Protein AF-A0A2U2P916-F1 (afdb_monomer)

pLDDT: mean 72.49, std 20.93, range [32.5, 97.44]

Mean predicted aligned error: 15.04 Å

Nearest PDB structures (foldseek):
  8onf-assembly1_B  TM=6.383E-01  e=8.036E-03  Bdellovibrio bacteriovorus HD100
  8ol4-assembly1_A  TM=5.873E-01  e=1.012E-02  Bdellovibrio bacteriovorus HD100
  2wb3-assembly1_A  TM=2.882E-01  e=5.075E-01  Streptococcus pyogenes
  3eka-assembly1_A  TM=2.197E-01  e=1.013E+00  Streptococcus pyogenes
  2c3f-assembly1_A  TM=1.583E-01  e=1.013E+00  Streptococcus pyogenes

Secondary structure (DSSP, 8-state):
---SSHHHHHHHHHHHHHHHSS-------SEEE-TTS-EEES-SS-SSSEEE-SB-TTSSS--B-------PPTT----EEEEEETTEEEEEEEES-SS-S---EEEEE-SSS-EEEEEE-TT-PEEES-SS-SSSEEESS------TT--S---SS----SSSS--------PPSSSS---S---------SS---SEEEEETTEEEEEE-TTS-EEES-SS-SSSEEESS----S-----S--

Sequence (245 aa):
MMLKSGIIKNRFLLVAVISCAAFFDTLAQTNKIEPQGNVGIGTLNPSAPLEVAGNYNGLTQSRNAIVLRNNGVTPNISNSIVFVGNNTKLWEMTNDLGAQGSNDFYIASYIPSLKIPFYINGSGYIGIGNTNPTSNLHVTGTTILSNPFGNNYDENLRLPPSNNGDFSCIALGAVAGASGTGPGQWSIIRQPASKNYIFSVRYISEDYFNILPNGNMGIGTTTPDAKLSVNGNIHAREVKVDLNG

Organism: NCBI:txid2173175

Structure (mmCIF, N/CA/C/O backbone):
data_AF-A0A2U2P916-F1
#
_entry.id   AF-A0A2U2P916-F1
#
loop_
_atom_site.group_PDB
_atom_site.id
_atom_site.type_symbol
_atom_site.label_atom_id
_atom_site.label_alt_id
_atom_site.label_comp_id
_atom_site.label_asym_id
_atom_site.label_entity_id
_atom_site.label_seq_id
_atom_site.pdbx_PDB_ins_code
_atom_site.Cartn_x
_atom_site.Cartn_y
_atom_site.Cartn_z
_atom_site.occupancy
_atom_site.B_iso_or_equiv
_atom_site.auth_seq_id
_atom_site.auth_comp_id
_atom_site.auth_asym_id
_atom_site.auth_atom_id
_atom_site.pdbx_PDB_model_num
ATOM 1 N N . MET A 1 1 ? 48.284 24.713 -81.561 1.00 42.97 1 MET A N 1
ATOM 2 C CA . MET A 1 1 ? 47.477 25.631 -80.727 1.00 42.97 1 MET A CA 1
ATOM 3 C C . MET A 1 1 ? 46.240 24.862 -80.249 1.00 42.97 1 MET A C 1
ATOM 5 O O . MET A 1 1 ? 45.214 24.874 -80.902 1.00 42.97 1 MET A O 1
ATOM 9 N N . MET A 1 2 ? 46.401 23.857 -79.381 1.00 48.34 2 MET A N 1
ATOM 10 C CA . MET A 1 2 ? 46.246 23.959 -77.917 1.00 48.34 2 MET A CA 1
ATOM 11 C C . MET A 1 2 ? 45.077 24.856 -77.503 1.00 48.34 2 MET A C 1
ATOM 13 O O . MET A 1 2 ? 45.259 26.062 -77.456 1.00 48.34 2 MET A O 1
ATOM 17 N N . LEU A 1 3 ? 43.915 24.249 -77.227 1.00 47.06 3 LEU A N 1
ATOM 18 C CA . LEU A 1 3 ? 42.902 24.637 -76.226 1.00 47.06 3 LEU A CA 1
ATOM 19 C C . LEU A 1 3 ? 41.613 23.852 -76.517 1.00 47.06 3 LEU A C 1
ATOM 21 O O . LEU A 1 3 ? 40.938 24.167 -77.490 1.00 47.06 3 LEU A O 1
ATOM 25 N N . LYS A 1 4 ? 41.303 22.827 -75.698 1.00 46.19 4 LYS A N 1
ATOM 26 C CA . LYS A 1 4 ? 39.939 22.303 -75.383 1.00 46.19 4 LYS A CA 1
ATOM 27 C C . LYS A 1 4 ? 39.898 20.915 -74.709 1.00 46.19 4 LYS A C 1
ATOM 29 O O . LYS A 1 4 ? 38.822 20.363 -74.535 1.00 46.19 4 LYS A O 1
ATOM 34 N N . SER A 1 5 ? 41.021 20.357 -74.246 1.00 49.06 5 SER A N 1
ATOM 35 C CA . SER A 1 5 ? 41.012 19.075 -73.502 1.00 49.06 5 SER A CA 1
ATOM 36 C C . SER A 1 5 ? 40.711 19.224 -71.991 1.00 49.06 5 SER A C 1
ATOM 38 O O . SER A 1 5 ? 40.223 18.296 -71.350 1.00 49.06 5 SER A O 1
ATOM 40 N N . GLY A 1 6 ? 40.918 20.412 -71.404 1.00 50.91 6 GLY A N 1
ATOM 41 C CA . GLY A 1 6 ? 40.760 20.632 -69.953 1.00 50.91 6 GLY A CA 1
ATOM 42 C C . GLY A 1 6 ? 39.316 20.770 -69.445 1.00 50.91 6 GLY A C 1
ATOM 43 O O . GLY A 1 6 ? 39.045 20.493 -68.281 1.00 50.91 6 GLY A O 1
ATOM 44 N N . ILE A 1 7 ? 38.367 21.157 -70.305 1.00 51.94 7 ILE A N 1
ATOM 45 C CA . ILE A 1 7 ? 36.988 21.475 -69.880 1.00 51.94 7 ILE A CA 1
ATOM 46 C C . ILE A 1 7 ? 36.143 20.202 -69.687 1.00 51.94 7 ILE A C 1
ATOM 48 O O . ILE A 1 7 ? 35.253 20.169 -68.840 1.00 51.94 7 ILE A O 1
ATOM 52 N N . ILE A 1 8 ? 36.440 19.123 -70.418 1.00 52.91 8 ILE A N 1
ATOM 53 C CA . ILE A 1 8 ? 35.670 17.869 -70.353 1.00 52.91 8 ILE A CA 1
ATOM 54 C C . ILE A 1 8 ? 36.042 17.054 -69.102 1.00 52.91 8 ILE A C 1
ATOM 56 O O . ILE A 1 8 ? 35.156 16.508 -68.447 1.00 52.91 8 ILE A O 1
ATOM 60 N N . LYS A 1 9 ? 37.324 17.046 -68.700 1.00 51.34 9 LYS A N 1
ATOM 61 C CA . LYS A 1 9 ? 37.772 16.368 -67.468 1.00 51.34 9 LYS A CA 1
ATOM 62 C C . LYS A 1 9 ? 37.200 17.013 -66.202 1.00 51.34 9 LYS A C 1
ATOM 64 O O . LYS A 1 9 ? 36.750 16.291 -65.319 1.00 51.34 9 LYS A O 1
ATOM 69 N N . ASN A 1 10 ? 37.121 18.346 -66.148 1.00 50.88 10 ASN A N 1
ATOM 70 C CA . ASN A 1 10 ? 36.506 19.042 -65.013 1.00 50.88 10 ASN A CA 1
ATOM 71 C C . ASN A 1 10 ? 34.991 18.834 -64.934 1.00 50.88 10 ASN A C 1
ATOM 73 O O . ASN A 1 10 ? 34.456 18.788 -63.836 1.00 50.88 10 ASN A O 1
ATOM 77 N N . ARG A 1 11 ? 34.291 18.660 -66.062 1.00 52.50 11 ARG A N 1
ATOM 78 C CA . ARG A 1 11 ? 32.853 18.348 -66.052 1.00 52.50 11 ARG A CA 1
ATOM 79 C C . ARG A 1 11 ? 32.566 16.926 -65.580 1.00 52.50 11 ARG A C 1
ATOM 81 O O . ARG A 1 11 ? 31.613 16.744 -64.838 1.00 52.50 11 ARG A O 1
ATOM 88 N N . PHE A 1 12 ? 33.401 15.948 -65.932 1.00 53.09 12 PHE A N 1
ATOM 89 C CA . PHE A 1 12 ? 33.283 14.588 -65.391 1.00 53.09 12 PHE A CA 1
ATOM 90 C C . PHE A 1 12 ? 33.621 14.520 -63.901 1.00 53.09 12 PHE A C 1
ATOM 92 O O . PHE A 1 12 ? 32.923 13.837 -63.161 1.00 53.09 12 PHE A O 1
ATOM 99 N N . LEU A 1 13 ? 34.634 15.264 -63.446 1.00 51.88 13 LEU A N 1
ATOM 100 C CA . LEU A 1 13 ? 34.967 15.344 -62.024 1.00 51.88 13 LEU A CA 1
ATOM 101 C C . LEU A 1 13 ? 33.868 16.071 -61.232 1.00 51.88 13 LEU A C 1
ATOM 103 O O . LEU A 1 13 ? 33.489 15.618 -60.162 1.00 51.88 13 LEU A O 1
ATOM 107 N N . LEU A 1 14 ? 33.295 17.147 -61.781 1.00 49.72 14 LEU A N 1
ATOM 108 C CA . LEU A 1 14 ? 32.190 17.881 -61.159 1.00 49.72 14 LEU A CA 1
ATOM 109 C C . LEU A 1 14 ? 30.899 17.046 -61.124 1.00 49.72 14 LEU A C 1
ATOM 111 O O . LEU A 1 14 ? 30.218 17.039 -60.108 1.00 49.72 14 LEU A O 1
ATOM 115 N N . VAL A 1 15 ? 30.585 16.298 -62.189 1.00 53.44 15 VAL A N 1
ATOM 116 C CA . VAL A 1 15 ? 29.431 15.380 -62.226 1.00 53.44 15 VAL A CA 1
ATOM 117 C C . VAL A 1 15 ? 29.642 14.186 -61.292 1.00 53.44 15 VAL A C 1
ATOM 119 O O . VAL A 1 15 ? 28.692 13.797 -60.628 1.00 53.44 15 VAL A O 1
ATOM 122 N N . ALA A 1 16 ? 30.868 13.666 -61.158 1.00 52.50 16 ALA A N 1
ATOM 123 C CA . ALA A 1 16 ? 31.197 12.605 -60.201 1.00 52.50 16 ALA A CA 1
ATOM 124 C C . ALA A 1 16 ? 31.147 13.082 -58.736 1.00 52.50 16 ALA A C 1
ATOM 126 O O . ALA A 1 16 ? 30.709 12.343 -57.857 1.00 52.50 16 ALA A O 1
ATOM 127 N N . VAL A 1 17 ? 31.553 14.328 -58.462 1.00 53.94 17 VAL A N 1
ATOM 128 C CA . VAL A 1 17 ? 31.450 14.949 -57.129 1.00 53.94 17 VAL A CA 1
ATOM 129 C C . VAL A 1 17 ? 29.989 15.272 -56.788 1.00 53.94 17 VAL A C 1
ATOM 131 O O . VAL A 1 17 ? 29.569 15.043 -55.658 1.00 53.94 17 VAL A O 1
ATOM 134 N N . ILE A 1 18 ? 29.184 15.709 -57.764 1.00 51.97 18 ILE A N 1
ATOM 135 C CA . ILE A 1 18 ? 27.741 15.949 -57.590 1.00 51.97 18 ILE A CA 1
ATOM 136 C C . ILE A 1 18 ? 26.958 14.628 -57.476 1.00 51.97 18 ILE A C 1
ATOM 138 O O . ILE A 1 18 ? 26.004 14.567 -56.707 1.00 51.97 18 ILE A O 1
ATOM 142 N N . SER A 1 19 ? 27.370 13.547 -58.151 1.00 51.44 19 SER A N 1
ATOM 143 C CA . SER A 1 19 ? 26.750 12.220 -57.998 1.00 51.44 19 SER A CA 1
ATOM 144 C C . SER A 1 19 ? 27.174 11.496 -56.718 1.00 51.44 19 SER A C 1
ATOM 146 O O . SER A 1 19 ? 26.425 10.667 -56.223 1.00 51.44 19 SER A O 1
ATOM 148 N N . CYS A 1 20 ? 28.344 11.814 -56.152 1.00 49.44 20 CYS A N 1
ATOM 149 C CA . CYS A 1 20 ? 28.735 11.367 -54.808 1.00 49.44 20 CYS A CA 1
ATOM 150 C C . CYS A 1 20 ? 27.947 12.112 -53.709 1.00 49.44 20 CYS A C 1
ATOM 152 O O . CYS A 1 20 ? 27.742 11.587 -52.620 1.00 49.44 20 CYS A O 1
ATOM 154 N N . ALA A 1 21 ? 27.454 13.317 -54.021 1.00 50.56 21 ALA A N 1
ATOM 155 C CA . ALA A 1 21 ? 26.540 14.091 -53.183 1.00 50.56 21 ALA A CA 1
ATOM 156 C C . ALA A 1 21 ? 25.049 13.775 -53.436 1.00 50.56 21 ALA A C 1
ATOM 158 O O . ALA A 1 21 ? 24.181 14.344 -52.773 1.00 50.56 21 ALA A O 1
ATOM 159 N N . ALA A 1 22 ? 24.730 12.891 -54.389 1.00 49.66 22 ALA A N 1
ATOM 160 C CA . ALA A 1 22 ? 23.359 12.516 -54.701 1.00 49.66 22 ALA A CA 1
ATOM 161 C C . ALA A 1 22 ? 22.874 11.457 -53.709 1.00 49.66 22 ALA A C 1
ATOM 163 O O . ALA A 1 22 ? 23.214 10.286 -53.830 1.00 49.66 22 ALA A O 1
ATOM 164 N N . PHE A 1 23 ? 22.076 11.912 -52.741 1.00 53.31 23 PHE A N 1
ATOM 165 C CA . PHE A 1 23 ? 21.027 11.146 -52.071 1.00 53.31 23 PHE A CA 1
ATOM 166 C C . PHE A 1 23 ? 21.357 9.668 -51.847 1.00 53.31 23 PHE A C 1
ATOM 168 O O . PHE A 1 23 ? 20.711 8.766 -52.377 1.00 53.31 23 PHE A O 1
ATOM 175 N N . PHE A 1 24 ? 22.295 9.418 -50.943 1.00 48.31 24 PHE A N 1
ATOM 176 C CA . PHE A 1 24 ? 21.921 8.440 -49.946 1.00 48.31 24 PHE A CA 1
ATOM 177 C C . PHE A 1 24 ? 20.851 9.147 -49.123 1.00 48.31 24 PHE A C 1
ATOM 179 O O . PHE A 1 24 ? 21.158 10.118 -48.428 1.00 48.31 24 PHE A O 1
ATOM 186 N N . ASP A 1 25 ? 19.612 8.663 -49.177 1.00 50.41 25 ASP A N 1
ATOM 187 C CA . ASP A 1 25 ? 18.838 8.617 -47.945 1.00 50.41 25 ASP A CA 1
ATOM 188 C C . ASP A 1 25 ? 19.688 7.766 -46.999 1.00 50.41 25 ASP A C 1
ATOM 190 O O . ASP A 1 25 ? 19.504 6.557 -46.844 1.00 50.41 25 ASP A O 1
ATOM 194 N N . THR A 1 26 ? 20.719 8.380 -46.410 1.00 50.38 26 THR A N 1
ATOM 195 C CA . THR A 1 26 ? 21.195 7.916 -45.138 1.00 50.38 26 THR A CA 1
ATOM 196 C C . THR A 1 26 ? 19.936 8.052 -44.310 1.00 50.38 26 THR A C 1
ATOM 198 O O . THR A 1 26 ? 19.488 9.150 -43.983 1.00 50.38 26 THR A O 1
ATOM 201 N N . LEU A 1 27 ? 19.292 6.919 -44.034 1.00 54.38 27 LEU A N 1
ATOM 202 C CA . LEU A 1 27 ? 18.499 6.790 -42.832 1.00 54.38 27 LEU A CA 1
ATOM 203 C C . LEU A 1 27 ? 19.517 7.048 -41.729 1.00 54.38 27 LEU A C 1
ATOM 205 O O . LEU A 1 27 ? 20.125 6.116 -41.207 1.00 54.38 27 LEU A O 1
ATOM 209 N N . ALA A 1 28 ? 19.848 8.325 -41.511 1.00 50.78 28 ALA A N 1
ATOM 210 C CA . ALA A 1 28 ? 20.773 8.743 -40.501 1.00 50.78 28 ALA A CA 1
ATOM 211 C C . ALA A 1 28 ? 20.157 8.132 -39.266 1.00 50.78 28 ALA A C 1
ATOM 213 O O . ALA A 1 28 ? 19.020 8.465 -38.914 1.00 50.78 28 ALA A O 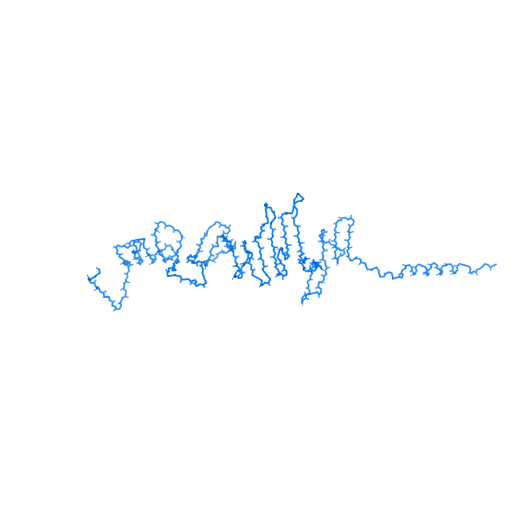1
ATOM 214 N N . GLN A 1 29 ? 20.852 7.168 -38.657 1.00 58.25 29 GLN A N 1
ATOM 215 C CA . GLN A 1 29 ? 20.466 6.830 -37.312 1.00 58.25 29 GLN A CA 1
ATOM 216 C C . GLN A 1 29 ? 20.514 8.185 -36.602 1.00 58.25 29 GLN A C 1
ATOM 218 O O . GLN A 1 29 ? 21.547 8.853 -36.572 1.00 58.25 29 GLN A O 1
ATOM 223 N N . THR A 1 30 ? 19.386 8.638 -36.071 1.00 55.91 30 THR A N 1
ATOM 224 C CA . THR A 1 30 ? 19.371 9.803 -35.181 1.00 55.91 30 THR A CA 1
ATOM 225 C C . THR A 1 30 ? 20.133 9.499 -33.889 1.00 55.91 30 THR A C 1
ATOM 227 O O . THR A 1 30 ? 20.171 10.319 -32.980 1.00 55.91 30 THR A O 1
ATOM 230 N N . ASN A 1 31 ? 20.688 8.290 -33.790 1.00 60.34 31 ASN A N 1
ATOM 231 C CA . ASN A 1 31 ? 21.413 7.764 -32.668 1.00 60.34 31 ASN A CA 1
ATOM 232 C C . ASN A 1 31 ? 22.853 8.287 -32.716 1.00 60.34 31 ASN A C 1
ATOM 234 O O . ASN A 1 31 ? 23.656 7.860 -33.545 1.00 60.34 31 ASN A O 1
ATOM 238 N N . LYS A 1 32 ? 23.216 9.211 -31.837 1.00 62.94 32 LYS A N 1
ATOM 239 C CA . LYS A 1 32 ? 24.605 9.654 -31.706 1.00 62.94 32 LYS A CA 1
ATOM 240 C C . LYS A 1 32 ? 25.293 8.752 -30.690 1.00 62.94 32 LYS A C 1
ATOM 242 O O . LYS A 1 32 ? 24.867 8.714 -29.541 1.00 62.94 32 LYS A O 1
ATOM 247 N N . ILE A 1 33 ? 26.325 8.020 -31.104 1.00 67.50 33 ILE A N 1
ATOM 248 C CA . ILE A 1 33 ? 27.265 7.387 -30.171 1.00 67.50 33 ILE A CA 1
ATOM 249 C C . ILE A 1 33 ? 28.438 8.352 -30.077 1.00 67.50 33 ILE A C 1
ATOM 251 O O . ILE A 1 33 ? 29.269 8.412 -30.982 1.00 67.50 33 ILE A O 1
ATOM 255 N N . GLU A 1 34 ? 28.449 9.179 -29.037 1.00 62.41 34 GLU A N 1
ATOM 256 C CA . GLU A 1 34 ? 29.525 10.146 -28.858 1.00 62.41 34 GLU A CA 1
ATOM 257 C C . GLU A 1 34 ? 30.849 9.420 -28.609 1.00 62.41 34 GLU A C 1
ATOM 259 O O . GLU A 1 34 ? 30.879 8.483 -27.804 1.00 62.41 34 GLU A O 1
ATOM 264 N N . PRO A 1 35 ? 31.971 9.893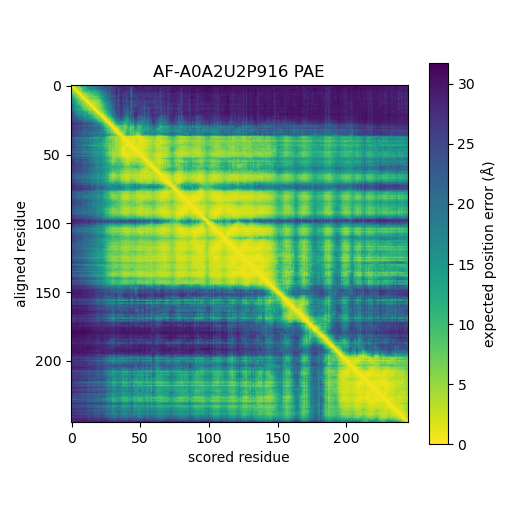 -29.181 1.00 70.88 35 PRO A N 1
ATOM 265 C CA . PRO A 1 35 ? 33.298 9.358 -28.875 1.00 70.88 35 PRO A CA 1
ATOM 266 C C . PRO A 1 35 ? 33.655 9.392 -27.377 1.00 70.88 35 PRO A C 1
ATOM 268 O O . PRO A 1 35 ? 34.619 8.754 -26.969 1.00 70.88 35 PRO A O 1
ATOM 271 N N . GLN A 1 36 ? 32.896 10.142 -26.564 1.00 62.72 36 GLN A N 1
ATOM 272 C CA . GLN A 1 36 ? 33.114 10.333 -25.127 1.00 62.72 36 GLN A CA 1
ATOM 273 C C . GLN A 1 36 ? 31.975 9.811 -24.230 1.00 62.72 36 GLN A C 1
ATOM 275 O O . GLN A 1 36 ? 31.965 10.102 -23.037 1.00 62.72 36 GLN A O 1
ATOM 280 N N . GLY A 1 37 ? 31.060 8.989 -24.761 1.00 74.00 37 GLY A N 1
ATOM 281 C CA . GLY A 1 37 ? 30.331 8.023 -23.924 1.00 74.00 37 GLY A CA 1
ATOM 282 C C . GLY A 1 37 ? 28.832 8.233 -23.704 1.00 74.00 37 GLY A C 1
ATOM 283 O O . GLY A 1 37 ? 28.213 7.348 -23.121 1.00 74.00 37 GLY A O 1
ATOM 284 N N . ASN A 1 38 ? 28.222 9.315 -24.198 1.00 86.38 38 ASN A N 1
ATOM 285 C CA . ASN A 1 38 ? 26.763 9.469 -24.145 1.00 86.38 38 ASN A CA 1
ATOM 286 C C . ASN A 1 38 ? 26.101 8.973 -25.439 1.00 86.38 38 ASN A C 1
ATOM 288 O O . ASN A 1 38 ? 26.590 9.227 -26.543 1.00 86.38 38 ASN A O 1
ATOM 292 N N . VAL A 1 39 ? 24.962 8.297 -25.296 1.00 87.81 39 VAL A N 1
ATOM 293 C CA . VAL A 1 39 ? 24.137 7.797 -26.397 1.00 87.81 39 VAL A CA 1
ATOM 294 C C . VAL A 1 39 ? 22.819 8.566 -26.426 1.00 87.81 39 VAL A C 1
ATOM 296 O O . VAL A 1 39 ? 21.980 8.421 -25.540 1.00 87.81 39 VAL A O 1
ATOM 299 N N . GLY A 1 40 ? 22.623 9.385 -27.455 1.00 85.56 40 GLY A N 1
ATOM 300 C CA . GLY A 1 40 ? 21.343 10.048 -27.713 1.00 85.56 40 GLY A CA 1
ATOM 301 C C . GLY A 1 40 ? 20.565 9.283 -28.772 1.00 85.56 40 GLY A C 1
ATOM 302 O O . GLY A 1 40 ? 21.129 9.012 -29.821 1.00 85.56 40 GLY A O 1
ATOM 303 N N . ILE A 1 41 ? 19.298 8.949 -28.532 1.00 86.56 41 ILE A N 1
ATOM 304 C CA . ILE A 1 41 ? 18.358 8.364 -29.498 1.00 86.56 41 ILE A CA 1
ATOM 305 C C . ILE A 1 41 ? 17.325 9.442 -29.826 1.00 86.56 41 ILE A C 1
ATOM 307 O O . ILE A 1 41 ? 16.495 9.777 -28.986 1.00 86.56 41 ILE A O 1
ATOM 311 N N . GLY A 1 42 ? 17.398 10.025 -31.023 1.00 83.81 42 GLY A N 1
ATOM 312 C CA . GLY A 1 42 ? 16.492 11.114 -31.425 1.00 83.81 42 GLY A CA 1
ATOM 313 C C . GLY A 1 42 ? 16.889 12.503 -30.900 1.00 83.81 42 GLY A C 1
ATOM 314 O O . GLY A 1 42 ? 16.165 13.471 -31.111 1.00 83.81 42 GLY A O 1
ATOM 315 N N . THR A 1 43 ? 18.064 12.622 -30.273 1.00 83.94 43 THR A N 1
ATOM 316 C CA . THR A 1 43 ? 18.710 13.888 -29.891 1.00 83.94 43 THR A CA 1
ATOM 317 C C . THR A 1 43 ? 20.189 13.863 -30.272 1.00 83.94 43 THR A C 1
ATOM 319 O O . THR A 1 43 ? 20.851 12.830 -30.173 1.00 83.94 43 THR A O 1
ATOM 322 N N . LEU A 1 44 ? 20.719 15.010 -30.703 1.00 81.00 44 LEU A N 1
ATOM 323 C CA . LEU A 1 44 ? 22.129 15.167 -31.084 1.00 81.00 44 LEU A CA 1
ATOM 324 C C . LEU A 1 44 ? 23.018 15.675 -29.944 1.00 81.00 44 LEU A C 1
ATOM 326 O O . LEU A 1 44 ? 24.238 15.694 -30.100 1.00 81.00 44 LEU A O 1
ATOM 330 N N . ASN A 1 45 ? 22.421 16.101 -28.830 1.00 84.19 45 ASN A N 1
ATOM 331 C CA . ASN A 1 45 ? 23.122 16.679 -27.685 1.00 84.19 45 ASN A CA 1
ATOM 332 C C . ASN A 1 45 ? 22.597 16.045 -26.387 1.00 84.19 45 ASN A C 1
ATOM 334 O O . ASN A 1 45 ? 21.910 16.725 -25.626 1.00 84.19 45 ASN A O 1
ATOM 338 N N . PRO A 1 46 ? 22.851 14.744 -26.155 1.00 88.69 46 PRO A N 1
ATOM 339 C CA . PRO A 1 46 ? 22.358 14.067 -24.963 1.00 88.69 46 PRO A CA 1
ATOM 340 C C . PRO A 1 46 ? 22.967 14.673 -23.689 1.00 88.69 46 PRO A C 1
ATOM 342 O O . PRO A 1 46 ? 24.191 14.761 -23.558 1.00 88.69 46 PRO A O 1
ATOM 345 N N . SER A 1 47 ? 22.124 15.051 -22.725 1.00 90.12 47 SER A N 1
ATOM 346 C CA . SER A 1 47 ? 22.548 15.590 -21.424 1.00 90.12 47 SER A CA 1
ATOM 347 C C . SER A 1 47 ? 22.850 14.504 -20.384 1.00 90.12 47 SER A C 1
ATOM 349 O O . SER A 1 47 ? 23.248 14.817 -19.264 1.00 90.12 47 SER A O 1
ATOM 351 N N . ALA A 1 48 ? 22.651 13.232 -20.737 1.00 89.50 48 ALA A N 1
ATOM 352 C CA . ALA A 1 48 ? 22.910 12.065 -19.898 1.00 89.50 48 ALA A CA 1
ATOM 353 C C . ALA A 1 48 ? 23.527 10.915 -20.723 1.00 89.50 48 ALA A C 1
ATOM 355 O O . ALA A 1 48 ? 23.395 10.910 -21.949 1.00 89.50 48 ALA A O 1
ATOM 356 N N . PRO A 1 49 ? 24.156 9.911 -20.078 1.00 88.75 49 PRO A N 1
ATOM 357 C CA . PRO A 1 49 ? 24.747 8.759 -20.769 1.00 88.75 49 PRO A CA 1
ATOM 358 C C . PRO A 1 49 ? 23.808 7.998 -21.711 1.00 88.75 49 PRO A C 1
ATOM 360 O O . PRO A 1 49 ? 24.269 7.443 -22.705 1.00 88.75 49 PRO A O 1
ATOM 363 N N . LEU A 1 50 ? 22.501 7.999 -21.443 1.00 89.56 50 LEU A N 1
ATOM 364 C CA . LEU A 1 50 ? 21.475 7.538 -22.373 1.00 89.56 50 LEU A CA 1
ATOM 365 C C . LEU A 1 50 ? 20.294 8.511 -22.334 1.00 89.56 50 LEU A C 1
ATOM 367 O O . LEU A 1 50 ? 19.673 8.679 -21.286 1.00 89.56 50 LEU A O 1
ATOM 371 N N . GLU A 1 51 ? 19.970 9.120 -23.471 1.00 88.44 51 GLU A N 1
ATOM 372 C CA . GLU A 1 51 ? 18.805 9.994 -23.621 1.00 88.44 51 GLU A CA 1
ATOM 373 C C . GLU A 1 51 ? 17.976 9.563 -24.829 1.00 88.44 51 GLU A C 1
ATOM 375 O O . GLU A 1 51 ? 18.512 9.359 -25.915 1.00 88.44 51 GLU A O 1
ATOM 380 N N . VAL A 1 52 ? 16.661 9.440 -24.648 1.00 88.69 52 VAL A N 1
ATOM 381 C CA . VAL A 1 52 ? 15.715 9.153 -25.730 1.00 88.69 52 VAL A CA 1
ATOM 382 C C . VAL A 1 52 ? 14.779 10.347 -25.878 1.00 88.69 52 VAL A C 1
ATOM 384 O O . VAL A 1 52 ? 14.024 10.661 -24.957 1.00 88.69 52 VAL A O 1
ATOM 387 N N . ALA A 1 53 ? 14.822 10.997 -27.037 1.00 87.06 53 ALA A N 1
ATOM 388 C CA . ALA A 1 53 ? 14.004 12.154 -27.371 1.00 87.06 53 ALA A CA 1
ATOM 389 C C . ALA A 1 53 ? 13.157 11.864 -28.616 1.00 87.06 53 ALA A C 1
ATOM 391 O O . ALA A 1 53 ? 13.660 11.369 -29.623 1.00 87.06 53 ALA A O 1
ATOM 392 N N . GLY A 1 54 ? 11.863 12.181 -28.557 1.00 86.25 54 GLY A N 1
ATOM 393 C CA . GLY A 1 54 ? 10.941 12.012 -29.677 1.00 86.25 54 GLY A CA 1
ATOM 394 C C . GLY A 1 54 ? 9.597 11.426 -29.256 1.00 86.25 54 GLY A C 1
ATOM 395 O O . GLY A 1 54 ? 9.503 10.639 -28.317 1.00 86.25 54 GLY A O 1
ATOM 396 N N . ASN A 1 55 ? 8.543 11.791 -29.984 1.00 87.06 55 ASN A N 1
ATOM 397 C CA . ASN A 1 55 ? 7.180 11.376 -29.665 1.00 87.06 55 ASN A CA 1
ATOM 398 C C . ASN A 1 55 ? 6.900 9.935 -30.108 1.00 87.06 55 ASN A C 1
ATOM 400 O O . ASN A 1 55 ? 7.137 9.564 -31.259 1.00 87.06 55 ASN A O 1
ATOM 404 N N . TYR A 1 56 ? 6.297 9.146 -29.221 1.00 88.88 56 TYR A N 1
ATOM 405 C CA . TYR A 1 56 ? 5.683 7.880 -29.589 1.00 88.88 56 TYR A CA 1
ATOM 406 C C . TYR A 1 56 ? 4.258 8.113 -30.104 1.00 88.88 56 TYR A C 1
ATOM 408 O O . TYR A 1 56 ? 3.335 8.385 -29.338 1.00 88.88 56 TYR A O 1
ATOM 416 N N . ASN A 1 57 ? 4.076 7.961 -31.416 1.00 86.50 57 ASN A N 1
ATOM 417 C CA . ASN A 1 57 ? 2.800 8.194 -32.105 1.00 86.50 57 ASN A CA 1
ATOM 418 C C . ASN A 1 57 ? 1.754 7.077 -31.895 1.00 86.50 57 ASN A C 1
ATOM 420 O O . ASN A 1 57 ? 0.700 7.101 -32.522 1.00 86.50 57 ASN A O 1
ATOM 424 N N . GLY A 1 58 ? 2.033 6.082 -31.046 1.00 83.69 58 GLY A N 1
ATOM 425 C CA . GLY A 1 58 ? 1.110 4.981 -30.742 1.00 83.69 58 GLY A CA 1
ATOM 426 C C . GLY A 1 58 ? 0.182 5.234 -29.549 1.00 83.69 58 GLY A C 1
ATOM 427 O O . GLY A 1 58 ? -0.436 4.290 -29.064 1.00 83.69 58 GLY A O 1
ATOM 428 N N . LEU A 1 59 ? 0.112 6.468 -29.039 1.00 82.81 59 LEU A N 1
ATOM 429 C CA . LEU A 1 59 ? -0.740 6.871 -27.915 1.00 82.81 59 LEU A CA 1
ATOM 430 C C . LEU A 1 59 ? -1.649 8.040 -28.310 1.00 82.81 59 LEU A C 1
ATOM 432 O O . LEU A 1 59 ? -1.349 8.795 -29.229 1.00 82.81 59 LEU A O 1
ATOM 436 N N . THR A 1 60 ? -2.743 8.224 -27.567 1.00 85.38 60 THR A N 1
ATOM 437 C CA . THR A 1 60 ? -3.708 9.323 -27.768 1.00 85.38 60 THR A CA 1
ATOM 438 C C . THR A 1 60 ? -3.164 10.705 -27.393 1.00 85.38 60 THR A C 1
ATOM 440 O O . THR A 1 60 ? -3.756 11.718 -27.754 1.00 85.38 60 THR A O 1
ATOM 443 N N . GLN A 1 61 ? -2.043 10.761 -26.670 1.00 86.25 61 GLN A N 1
ATOM 444 C CA . GLN A 1 61 ? -1.319 11.985 -26.329 1.00 86.25 61 GLN A CA 1
ATOM 445 C C . GLN A 1 61 ? 0.166 11.782 -26.635 1.00 86.25 61 GLN A C 1
ATOM 447 O O . GLN A 1 61 ? 0.724 10.741 -26.281 1.00 86.25 61 GLN A O 1
ATOM 452 N N . SER A 1 62 ? 0.810 12.783 -27.242 1.00 86.25 62 SER A N 1
ATOM 453 C CA . SER A 1 62 ? 2.249 12.763 -27.518 1.00 86.25 62 SER A CA 1
ATOM 454 C C . SER A 1 62 ? 3.051 12.649 -26.223 1.00 86.25 62 SER A C 1
ATOM 456 O O . SER A 1 62 ? 2.940 13.492 -25.333 1.00 86.25 62 SER A O 1
ATOM 458 N N . ARG A 1 63 ? 3.862 11.595 -26.119 1.00 84.69 63 ARG A N 1
ATOM 459 C CA . ARG A 1 63 ? 4.792 11.349 -25.009 1.00 84.69 63 ARG A CA 1
ATOM 460 C C . ARG A 1 63 ? 6.096 10.796 -25.573 1.00 84.69 63 ARG A C 1
ATOM 462 O O . ARG A 1 63 ? 6.058 10.032 -26.537 1.00 84.69 63 ARG A O 1
ATOM 469 N N . ASN A 1 64 ? 7.224 11.120 -24.948 1.00 87.00 64 ASN A N 1
ATOM 470 C CA . ASN A 1 64 ? 8.455 10.357 -25.161 1.00 87.00 64 ASN A CA 1
ATOM 471 C C . ASN A 1 64 ? 8.271 8.950 -24.567 1.00 87.00 64 ASN A C 1
ATOM 473 O O . ASN A 1 64 ? 7.672 8.816 -23.497 1.00 87.00 64 ASN A O 1
ATOM 477 N N . ALA A 1 65 ? 8.760 7.903 -25.234 1.00 87.00 65 ALA A N 1
ATOM 478 C CA . ALA A 1 65 ? 8.648 6.534 -24.730 1.00 87.00 65 ALA A CA 1
ATOM 479 C C . ALA A 1 65 ? 9.839 5.661 -25.138 1.00 87.00 65 ALA A C 1
ATOM 481 O O . ALA A 1 65 ? 10.390 5.806 -26.227 1.00 87.00 65 ALA A O 1
ATOM 482 N N . ILE A 1 66 ? 10.167 4.694 -24.283 1.00 90.94 66 ILE A N 1
ATOM 483 C CA . ILE A 1 66 ? 10.979 3.530 -24.638 1.00 90.94 66 ILE A CA 1
ATOM 484 C C . ILE A 1 66 ? 10.001 2.383 -24.871 1.00 90.94 66 ILE A C 1
ATOM 486 O O . ILE A 1 66 ? 9.285 1.979 -23.957 1.00 90.94 66 ILE A O 1
ATOM 490 N N . VAL A 1 67 ? 9.944 1.877 -26.101 1.00 89.44 67 VAL A N 1
ATOM 491 C CA . VAL A 1 67 ? 9.040 0.782 -26.467 1.00 89.44 67 VAL A CA 1
ATOM 492 C C . VAL A 1 67 ? 9.816 -0.527 -26.436 1.00 89.44 67 VAL A C 1
ATOM 494 O O . VAL A 1 67 ? 10.639 -0.785 -27.312 1.00 89.44 67 VAL A O 1
ATOM 497 N N . LEU A 1 68 ? 9.530 -1.363 -25.441 1.00 91.38 68 LEU A N 1
ATOM 498 C CA . LEU A 1 68 ? 9.956 -2.760 -25.427 1.00 91.38 68 LEU A CA 1
ATOM 499 C C . LEU A 1 68 ? 8.880 -3.574 -26.139 1.00 91.38 68 LEU A C 1
ATOM 501 O O . LEU A 1 68 ? 7.724 -3.582 -25.714 1.00 91.38 68 LEU A O 1
ATOM 505 N N . ARG A 1 69 ? 9.239 -4.190 -27.266 1.00 88.69 69 ARG A N 1
ATOM 506 C CA . ARG A 1 69 ? 8.302 -4.967 -28.075 1.00 88.69 69 ARG A CA 1
ATOM 507 C C . ARG A 1 69 ? 8.815 -6.383 -28.258 1.00 88.69 69 ARG A C 1
ATOM 509 O O . ARG A 1 69 ? 9.754 -6.619 -29.016 1.00 88.69 69 ARG A O 1
ATOM 516 N N . ASN A 1 70 ? 8.115 -7.314 -27.633 1.00 86.31 70 ASN A N 1
ATOM 517 C CA . ASN A 1 70 ? 8.235 -8.732 -27.891 1.00 86.31 70 ASN A CA 1
ATOM 518 C C . ASN A 1 70 ? 7.118 -9.144 -28.861 1.00 86.31 70 ASN A C 1
ATOM 520 O O . ASN A 1 70 ? 5.945 -9.146 -28.501 1.00 86.31 70 ASN A O 1
ATOM 524 N N . ASN A 1 71 ? 7.496 -9.452 -30.104 1.00 84.19 71 ASN A N 1
ATOM 525 C CA . ASN A 1 71 ? 6.588 -9.918 -31.161 1.00 84.19 71 ASN A CA 1
ATOM 526 C C . ASN A 1 71 ? 6.421 -11.448 -31.164 1.00 84.19 71 ASN A C 1
ATOM 528 O O . ASN A 1 71 ? 6.038 -12.026 -32.182 1.00 84.19 71 ASN A O 1
ATOM 532 N N . GLY A 1 72 ? 6.781 -12.120 -30.068 1.00 77.69 72 GLY A N 1
ATOM 533 C CA . GLY A 1 72 ? 6.532 -13.542 -29.899 1.00 77.69 72 GLY A CA 1
ATOM 534 C C . GLY A 1 72 ? 5.044 -13.878 -30.017 1.00 77.69 72 GLY A C 1
ATOM 535 O O . GLY A 1 72 ? 4.168 -13.026 -29.884 1.00 77.69 72 GLY A O 1
ATOM 536 N N . VAL A 1 73 ? 4.752 -15.150 -30.263 1.00 71.69 73 VAL A N 1
ATOM 537 C CA . VAL A 1 73 ? 3.399 -15.696 -30.117 1.00 71.69 73 VAL A CA 1
ATOM 538 C C . VAL A 1 73 ? 3.227 -16.235 -28.697 1.00 71.69 73 VAL A C 1
ATOM 540 O O . VAL A 1 73 ? 4.207 -16.642 -28.062 1.00 71.69 73 VAL A O 1
ATOM 543 N N . THR A 1 74 ? 1.995 -16.222 -28.178 1.00 66.50 74 THR A N 1
ATOM 544 C CA . THR A 1 74 ? 1.667 -16.771 -26.851 1.00 66.50 74 THR A CA 1
ATOM 545 C C . THR A 1 74 ? 2.283 -18.166 -26.691 1.00 66.50 74 THR A C 1
ATOM 547 O O . THR A 1 74 ? 2.099 -18.997 -27.586 1.00 66.50 74 THR A O 1
ATOM 550 N N . PRO A 1 75 ? 3.020 -18.440 -25.597 1.00 60.31 75 PRO A N 1
ATOM 551 C CA . PRO A 1 75 ? 3.012 -17.714 -24.319 1.00 60.31 75 PRO A CA 1
ATOM 552 C C . PRO A 1 75 ? 4.165 -16.712 -24.092 1.00 60.31 75 PRO A C 1
ATOM 554 O O . PRO A 1 75 ? 4.288 -16.174 -22.999 1.00 60.31 75 PRO A O 1
ATOM 557 N N . ASN A 1 76 ? 5.028 -16.454 -25.080 1.00 70.88 76 ASN A N 1
ATOM 558 C CA . ASN A 1 76 ? 6.311 -15.765 -24.866 1.00 70.88 76 ASN A CA 1
ATOM 559 C C . ASN A 1 76 ? 6.276 -14.280 -25.262 1.00 70.88 76 ASN A C 1
ATOM 561 O O . ASN A 1 76 ? 7.072 -13.855 -26.098 1.00 70.88 76 ASN A O 1
ATOM 565 N N . ILE A 1 77 ? 5.359 -13.497 -24.687 1.00 79.38 77 ILE A N 1
ATOM 566 C CA . ILE A 1 77 ? 5.174 -12.066 -25.023 1.00 79.38 77 ILE A CA 1
ATOM 567 C C . ILE A 1 77 ? 5.620 -11.096 -23.919 1.00 79.38 77 ILE A C 1
ATOM 569 O O . ILE A 1 77 ? 5.383 -9.888 -24.007 1.00 79.38 77 ILE A O 1
ATOM 573 N N . SER A 1 78 ? 6.295 -11.601 -22.887 1.00 87.19 78 SER A N 1
ATOM 574 C CA . SER A 1 78 ? 6.822 -10.784 -21.795 1.00 87.19 78 SER A CA 1
ATOM 575 C C . SER A 1 78 ? 7.923 -9.845 -22.290 1.00 87.19 78 SER A C 1
ATOM 577 O O . SER A 1 78 ? 8.783 -10.218 -23.095 1.00 87.19 78 SER A O 1
ATOM 579 N N . ASN A 1 79 ? 7.907 -8.622 -21.781 1.00 90.31 79 ASN A N 1
ATOM 580 C CA . ASN A 1 79 ? 8.982 -7.651 -21.887 1.00 90.31 79 ASN A CA 1
ATOM 581 C C . ASN A 1 79 ? 9.446 -7.328 -20.476 1.00 90.31 79 ASN A C 1
ATOM 583 O O . ASN A 1 79 ? 8.629 -7.191 -19.565 1.00 90.31 79 ASN A O 1
ATOM 587 N N . SER A 1 80 ? 10.753 -7.175 -20.305 1.00 92.81 80 SER A N 1
ATOM 588 C CA . SER A 1 80 ? 11.336 -7.002 -18.983 1.00 92.81 80 SER A CA 1
ATOM 589 C C . SER A 1 80 ? 12.419 -5.943 -18.969 1.00 92.81 80 SER A C 1
ATOM 591 O O . SER A 1 80 ? 13.229 -5.842 -19.889 1.00 92.81 80 SER A O 1
ATOM 593 N N . ILE A 1 81 ? 12.479 -5.218 -17.859 1.00 95.88 81 ILE A N 1
ATOM 594 C CA . ILE A 1 81 ? 13.666 -4.498 -17.414 1.00 95.88 81 ILE A CA 1
ATOM 595 C C . ILE A 1 81 ? 14.250 -5.304 -16.254 1.00 95.88 81 ILE A C 1
ATOM 597 O O . ILE A 1 81 ? 13.570 -5.552 -15.256 1.00 95.88 81 ILE A O 1
ATOM 601 N N . VAL A 1 82 ? 15.501 -5.740 -16.401 1.00 95.75 82 VAL A N 1
ATOM 602 C CA . VAL A 1 82 ? 16.159 -6.662 -15.467 1.00 95.75 82 VAL A CA 1
ATOM 603 C C . VAL A 1 82 ? 17.294 -5.956 -14.736 1.00 95.75 82 VAL A C 1
ATOM 605 O O . VAL A 1 82 ? 18.170 -5.362 -15.361 1.00 95.75 82 VAL A O 1
ATOM 608 N N . PHE A 1 83 ? 17.313 -6.081 -13.411 1.00 97.06 83 PHE A N 1
ATOM 609 C CA . PHE A 1 83 ? 18.370 -5.563 -12.548 1.00 97.06 83 PHE A CA 1
ATOM 610 C C . PHE A 1 83 ? 19.268 -6.714 -12.085 1.00 97.06 83 PHE A C 1
ATOM 612 O O . PHE A 1 83 ? 18.815 -7.654 -11.423 1.00 97.06 83 PHE A O 1
ATOM 619 N N . VAL A 1 84 ? 20.551 -6.638 -12.442 1.00 96.94 84 VAL A N 1
ATOM 620 C CA . VAL A 1 84 ? 21.554 -7.687 -12.211 1.00 96.94 84 VAL A CA 1
ATOM 621 C C . VAL A 1 84 ? 22.635 -7.171 -11.262 1.00 96.94 84 VAL A C 1
ATOM 623 O O . VAL A 1 84 ? 23.144 -6.069 -11.442 1.00 96.94 84 VAL A O 1
ATOM 626 N N . GLY A 1 85 ? 23.017 -7.980 -10.275 1.00 95.94 85 GLY A N 1
ATOM 627 C CA . GLY A 1 85 ? 24.160 -7.728 -9.397 1.00 95.94 85 GLY A CA 1
ATOM 628 C C . GLY A 1 85 ? 24.991 -8.998 -9.246 1.00 95.94 85 GLY A C 1
ATOM 629 O O . GLY A 1 85 ? 24.431 -10.081 -9.103 1.00 95.94 85 GLY A O 1
ATOM 630 N N . ASN A 1 86 ? 26.320 -8.883 -9.331 1.00 94.38 86 ASN A N 1
ATOM 631 C CA . ASN A 1 86 ? 27.242 -10.029 -9.329 1.00 94.38 86 ASN A CA 1
ATOM 632 C C . ASN A 1 86 ? 26.809 -11.151 -10.304 1.00 94.38 86 ASN A C 1
ATOM 634 O O . ASN A 1 86 ? 26.679 -12.314 -9.926 1.00 94.38 86 ASN A O 1
ATOM 638 N N . ASN A 1 87 ? 26.491 -10.774 -11.550 1.00 93.06 87 ASN A N 1
ATOM 639 C CA . ASN A 1 87 ? 26.002 -11.666 -12.615 1.00 93.06 87 ASN A CA 1
ATOM 640 C C . ASN A 1 87 ? 24.712 -12.447 -12.294 1.00 93.06 87 ASN A C 1
ATOM 642 O O . ASN A 1 87 ? 24.367 -13.390 -12.999 1.00 93.06 87 ASN A O 1
ATOM 646 N N . THR A 1 88 ? 23.977 -12.047 -11.255 1.00 92.81 88 THR A N 1
ATOM 647 C CA . THR A 1 88 ? 22.739 -12.697 -10.823 1.00 92.81 88 THR A CA 1
ATOM 648 C C . THR A 1 88 ? 21.561 -11.743 -10.982 1.00 92.81 88 THR A C 1
ATOM 650 O O . THR A 1 88 ? 21.647 -10.577 -10.590 1.00 92.81 88 THR A O 1
ATOM 653 N N . LYS A 1 89 ? 20.443 -12.221 -11.546 1.00 93.62 89 LYS A N 1
ATOM 654 C CA . LYS A 1 89 ? 19.192 -11.450 -11.596 1.00 93.62 89 LYS A CA 1
ATOM 655 C C . LYS A 1 89 ? 18.678 -11.243 -10.172 1.00 93.62 89 LYS A C 1
ATOM 657 O O . LYS A 1 89 ? 18.367 -12.213 -9.489 1.00 93.62 89 LYS A O 1
ATOM 662 N N . LEU A 1 90 ? 18.594 -9.987 -9.738 1.00 95.81 90 LEU A N 1
ATOM 663 C CA . LEU A 1 90 ? 18.104 -9.626 -8.407 1.00 95.81 90 LEU A CA 1
ATOM 664 C C . LEU A 1 90 ? 16.632 -9.234 -8.469 1.00 95.81 90 LEU A C 1
ATOM 666 O O . LEU A 1 90 ? 15.820 -9.786 -7.731 1.00 95.81 90 LEU A O 1
ATOM 670 N N . TRP A 1 91 ? 16.301 -8.323 -9.386 1.00 97.12 91 TRP A N 1
ATOM 671 C CA . TRP A 1 91 ? 14.961 -7.770 -9.551 1.00 97.12 91 TRP A CA 1
ATOM 672 C C . TRP A 1 91 ? 14.566 -7.679 -11.018 1.00 97.12 91 TRP A C 1
ATOM 674 O O . TRP A 1 91 ? 15.413 -7.592 -11.909 1.00 97.12 91 TRP A O 1
ATOM 684 N N . GLU A 1 92 ? 13.265 -7.665 -11.263 1.00 95.56 92 GLU A N 1
ATOM 685 C CA . GLU A 1 92 ? 12.688 -7.517 -12.589 1.00 95.56 92 GLU A CA 1
ATOM 686 C C . GLU A 1 92 ? 11.388 -6.718 -12.520 1.00 95.56 92 GLU A C 1
ATOM 688 O O . GLU A 1 92 ? 10.548 -6.952 -11.649 1.00 95.56 92 GLU A O 1
ATOM 693 N N . MET A 1 93 ? 11.231 -5.793 -13.464 1.00 95.94 93 MET A N 1
ATOM 694 C CA . MET A 1 93 ? 9.947 -5.189 -13.807 1.00 95.94 93 MET A CA 1
ATOM 695 C C . MET A 1 93 ? 9.511 -5.790 -15.135 1.00 95.94 93 MET A C 1
ATOM 697 O O . MET A 1 93 ? 10.250 -5.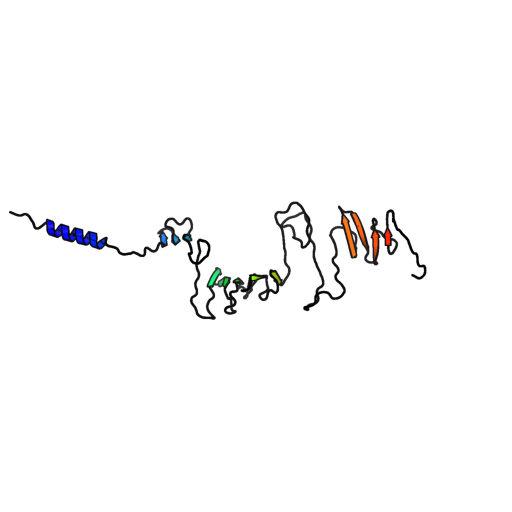687 -16.115 1.00 95.94 93 MET A O 1
ATOM 701 N N . THR A 1 94 ? 8.356 -6.442 -15.174 1.00 93.31 94 THR A N 1
ATOM 702 C CA . THR A 1 94 ? 7.947 -7.224 -16.347 1.00 93.31 94 THR A CA 1
ATOM 703 C C . THR A 1 94 ? 6.436 -7.309 -16.480 1.00 93.31 94 THR A C 1
ATOM 705 O O . THR A 1 94 ? 5.709 -7.102 -15.506 1.00 93.31 94 THR A O 1
ATOM 708 N N . ASN A 1 95 ? 5.972 -7.615 -17.689 1.00 91.44 95 ASN A N 1
ATOM 709 C CA . ASN A 1 95 ? 4.592 -7.997 -17.947 1.00 91.44 95 ASN A CA 1
ATOM 710 C C . ASN A 1 95 ? 4.469 -9.508 -18.183 1.00 91.44 95 ASN A C 1
ATOM 712 O O . ASN A 1 95 ? 5.376 -10.121 -18.742 1.00 91.44 95 ASN A O 1
ATOM 716 N N . ASP A 1 96 ? 3.316 -10.079 -17.830 1.00 87.62 96 ASP A N 1
ATOM 717 C CA . ASP A 1 96 ? 2.970 -11.479 -18.145 1.00 87.62 96 ASP A CA 1
ATOM 718 C C . ASP A 1 96 ? 4.013 -12.490 -17.597 1.00 87.62 96 ASP A C 1
ATOM 720 O O . ASP A 1 96 ? 4.555 -13.330 -18.317 1.00 87.62 96 ASP A O 1
ATOM 724 N N . LEU A 1 97 ? 4.391 -12.355 -16.317 1.00 84.88 97 LEU A N 1
ATOM 725 C CA . LEU A 1 97 ? 5.410 -13.182 -15.664 1.00 84.88 97 LEU A CA 1
ATOM 726 C C . LEU A 1 97 ? 4.862 -14.580 -15.344 1.00 84.88 97 LEU A C 1
ATOM 728 O O . LEU A 1 97 ? 4.200 -14.787 -14.329 1.00 84.88 97 LEU A O 1
ATOM 732 N N . GLY A 1 98 ? 5.186 -15.567 -16.179 1.00 69.56 98 GLY A N 1
ATOM 733 C CA . GLY A 1 98 ? 4.946 -16.993 -15.907 1.00 69.56 98 GLY A CA 1
ATOM 734 C C . GLY A 1 98 ? 3.488 -17.468 -16.020 1.00 69.56 98 GLY A C 1
ATOM 735 O O . GLY A 1 98 ? 3.263 -18.675 -16.095 1.00 69.56 98 GLY A O 1
ATOM 736 N N . ALA A 1 99 ? 2.516 -16.556 -16.090 1.00 63.09 99 ALA A N 1
ATOM 737 C CA . ALA A 1 99 ? 1.125 -16.807 -16.467 1.00 63.09 99 ALA A CA 1
ATOM 738 C C . ALA A 1 99 ? 0.792 -15.981 -17.718 1.00 63.09 99 ALA A C 1
ATOM 740 O O . ALA A 1 99 ? 1.382 -14.928 -17.912 1.00 63.09 99 ALA A O 1
ATOM 741 N N . GLN A 1 100 ? -0.064 -16.524 -18.585 1.00 71.38 100 GLN A N 1
ATOM 742 C CA . GLN A 1 100 ? -0.072 -16.243 -20.024 1.00 71.38 100 GLN A CA 1
ATOM 743 C C . GLN A 1 100 ? -1.232 -15.335 -20.439 1.00 71.38 100 GLN A C 1
ATOM 745 O O . GLN A 1 100 ? -2.382 -15.633 -20.116 1.00 71.38 100 GLN A O 1
ATOM 750 N N . GLY A 1 101 ? -0.956 -14.300 -21.237 1.00 72.50 101 GLY A N 1
ATOM 751 C CA . GLY A 1 101 ? -1.979 -13.446 -21.847 1.00 72.50 101 GLY A CA 1
ATOM 752 C C . GLY A 1 101 ? -2.857 -12.698 -20.842 1.00 72.50 101 GLY A C 1
ATOM 753 O O . GLY A 1 101 ? -3.919 -12.199 -21.219 1.00 72.50 101 GLY A O 1
ATOM 754 N N . SER A 1 102 ? -2.440 -12.623 -19.575 1.00 79.94 102 SER A N 1
ATOM 755 C CA . SER A 1 102 ? -3.210 -11.962 -18.522 1.00 79.94 102 SER A CA 1
ATOM 756 C C . SER A 1 102 ? -3.055 -10.444 -18.573 1.00 79.94 102 SER A C 1
ATOM 758 O O . SER A 1 102 ? -3.881 -9.729 -18.012 1.00 79.94 102 SER A O 1
ATOM 760 N N . ASN A 1 103 ? -2.062 -9.943 -19.322 1.00 82.69 103 ASN A N 1
ATOM 761 C CA . ASN A 1 103 ? -1.699 -8.523 -19.398 1.00 82.69 103 ASN A CA 1
ATOM 762 C C . ASN A 1 103 ? -1.358 -7.935 -18.019 1.00 82.69 103 ASN A C 1
ATOM 764 O O . ASN A 1 103 ? -1.573 -6.751 -17.759 1.00 82.69 103 ASN A O 1
ATOM 768 N N . ASP A 1 104 ? -0.821 -8.779 -17.142 1.00 91.44 104 ASP A N 1
ATOM 769 C CA . ASP A 1 104 ? -0.430 -8.414 -15.789 1.00 91.44 104 ASP A CA 1
ATOM 770 C C . ASP A 1 104 ? 0.914 -7.672 -15.767 1.00 91.44 104 ASP A C 1
ATOM 772 O O . ASP A 1 104 ? 1.750 -7.842 -16.658 1.00 91.44 104 ASP A O 1
ATOM 776 N N . PHE A 1 105 ? 1.155 -6.903 -14.705 1.00 95.12 105 PHE A N 1
ATOM 777 C CA . PHE A 1 105 ? 2.421 -6.232 -14.414 1.00 95.12 105 PHE A CA 1
ATOM 778 C C . PHE A 1 105 ? 2.989 -6.674 -13.061 1.00 95.12 105 PHE A C 1
ATOM 780 O O . PHE A 1 105 ? 2.266 -6.803 -12.072 1.00 95.12 105 PHE A O 1
ATOM 787 N N . TYR A 1 106 ? 4.308 -6.855 -13.005 1.00 95.25 106 TYR A N 1
ATOM 788 C CA . TYR A 1 106 ? 5.012 -7.393 -11.846 1.00 95.25 106 TYR A CA 1
ATOM 789 C C . TYR A 1 106 ? 6.235 -6.546 -11.501 1.00 95.25 106 TYR A C 1
ATOM 791 O O . TYR A 1 106 ? 7.002 -6.151 -12.382 1.00 95.25 106 TYR A O 1
ATOM 799 N N . ILE A 1 107 ? 6.473 -6.376 -10.199 1.00 97.06 107 ILE A N 1
ATOM 800 C CA . ILE A 1 107 ? 7.816 -6.140 -9.660 1.00 97.06 107 ILE A CA 1
ATOM 801 C C . ILE A 1 107 ? 8.193 -7.392 -8.877 1.00 97.06 107 ILE A C 1
ATOM 803 O O . ILE A 1 107 ? 7.561 -7.711 -7.867 1.00 97.06 107 ILE A O 1
ATOM 807 N N . ALA A 1 108 ? 9.211 -8.104 -9.354 1.00 95.25 108 ALA A N 1
ATOM 808 C CA . ALA A 1 108 ? 9.622 -9.395 -8.822 1.00 95.25 108 ALA A CA 1
ATOM 809 C C . ALA A 1 108 ? 11.066 -9.366 -8.309 1.00 95.25 108 ALA A C 1
ATOM 811 O O . ALA A 1 108 ? 11.941 -8.776 -8.940 1.00 95.25 108 ALA A O 1
ATOM 812 N N . SER A 1 109 ? 11.314 -10.048 -7.190 1.00 95.38 109 SER A N 1
ATOM 813 C CA . SER A 1 109 ? 12.656 -10.377 -6.693 1.00 95.38 109 SER A CA 1
ATOM 814 C C . SER A 1 109 ? 12.947 -11.850 -6.949 1.00 95.38 109 SER A C 1
ATOM 816 O O . SER A 1 109 ? 12.042 -12.675 -6.849 1.00 95.38 109 SER A O 1
ATOM 818 N N . TYR A 1 110 ? 14.197 -12.188 -7.258 1.00 93.62 110 TYR A N 1
ATOM 819 C CA . TYR A 1 110 ? 14.622 -13.558 -7.569 1.00 93.62 110 TYR A CA 1
ATOM 820 C C . TYR A 1 110 ? 15.537 -14.186 -6.516 1.00 93.62 110 TYR A C 1
ATOM 822 O O . TYR A 1 110 ? 15.843 -15.373 -6.616 1.00 93.62 110 TYR A O 1
ATOM 830 N N . ILE A 1 111 ? 15.953 -13.428 -5.498 1.00 89.50 111 ILE A N 1
ATOM 831 C CA . ILE A 1 111 ? 16.880 -13.899 -4.466 1.00 89.50 111 ILE A CA 1
ATOM 832 C C . ILE A 1 111 ? 16.220 -13.812 -3.083 1.00 89.50 111 ILE A C 1
ATOM 834 O O . ILE A 1 111 ? 15.689 -12.758 -2.730 1.00 89.50 111 ILE A O 1
ATOM 838 N N . PRO A 1 112 ? 16.249 -14.892 -2.275 1.00 87.38 112 PRO A N 1
ATOM 839 C CA . PRO A 1 112 ? 16.799 -16.225 -2.578 1.00 87.38 112 PRO A CA 1
ATOM 840 C C . PRO A 1 112 ? 15.891 -17.092 -3.476 1.00 87.38 112 PRO A C 1
ATOM 842 O O . PRO A 1 112 ? 16.275 -18.189 -3.861 1.00 87.38 112 PRO A O 1
ATOM 845 N N . SER A 1 113 ? 14.671 -16.639 -3.768 1.00 91.00 113 SER A N 1
ATOM 846 C CA . SER A 1 113 ? 13.700 -17.309 -4.645 1.00 91.00 113 SER A CA 1
ATOM 847 C C . SER A 1 113 ? 12.753 -16.270 -5.243 1.00 91.00 113 SER A C 1
ATOM 849 O O . SER A 1 113 ? 12.741 -15.126 -4.784 1.00 91.00 113 SER A O 1
ATOM 851 N N . LEU A 1 114 ? 11.941 -16.665 -6.231 1.00 91.88 114 LEU A N 1
ATOM 852 C CA . LEU A 1 114 ? 10.946 -15.773 -6.824 1.00 91.88 114 LEU A CA 1
ATOM 853 C C . LEU A 1 114 ? 9.949 -15.276 -5.764 1.00 91.88 114 LEU A C 1
ATOM 855 O O . LEU A 1 114 ? 9.270 -16.062 -5.099 1.00 91.88 114 LEU A O 1
ATOM 859 N N . LYS A 1 115 ? 9.839 -13.954 -5.645 1.00 93.69 115 LYS A N 1
ATOM 860 C CA . LYS A 1 115 ? 8.843 -13.245 -4.841 1.00 93.69 115 LYS A CA 1
ATOM 861 C C . LYS A 1 115 ? 8.209 -12.151 -5.683 1.00 93.69 115 LYS A C 1
ATOM 863 O O . LYS A 1 115 ? 8.917 -11.439 -6.387 1.00 93.69 115 LYS A O 1
ATOM 868 N N . ILE A 1 116 ? 6.894 -11.990 -5.551 1.00 94.31 116 ILE A N 1
ATOM 869 C CA . ILE A 1 116 ? 6.116 -10.941 -6.220 1.00 94.31 116 ILE A CA 1
ATOM 870 C C . ILE A 1 116 ? 5.558 -10.003 -5.139 1.00 94.31 116 ILE A C 1
ATOM 872 O O . ILE A 1 116 ? 4.432 -10.180 -4.674 1.00 94.31 116 ILE A O 1
ATOM 876 N N . PRO A 1 117 ? 6.370 -9.053 -4.645 1.00 94.31 117 PRO A N 1
ATOM 877 C CA . PRO A 1 117 ? 5.925 -8.085 -3.649 1.00 94.31 117 PRO A CA 1
ATOM 878 C C . PRO A 1 117 ? 4.914 -7.079 -4.200 1.00 94.31 117 PRO A C 1
ATOM 880 O O . PRO A 1 117 ? 4.103 -6.592 -3.422 1.00 94.31 117 PRO A O 1
ATOM 883 N N . PHE A 1 118 ? 4.935 -6.785 -5.502 1.00 96.94 118 PHE A N 1
ATOM 884 C CA . PHE A 1 118 ? 3.978 -5.888 -6.146 1.00 96.94 118 PHE A CA 1
ATOM 885 C C . PHE A 1 118 ? 3.482 -6.502 -7.453 1.00 96.94 118 PHE A C 1
ATOM 887 O O . PHE A 1 118 ? 4.275 -6.931 -8.295 1.00 96.94 118 PHE A O 1
ATOM 894 N N . TYR A 1 119 ? 2.166 -6.522 -7.607 1.00 96.00 119 TYR A N 1
ATOM 895 C CA . TYR A 1 119 ? 1.458 -7.133 -8.718 1.00 96.00 119 TYR A CA 1
ATOM 896 C C . TYR A 1 119 ? 0.290 -6.242 -9.134 1.00 96.00 119 TYR A C 1
ATOM 898 O O . TYR A 1 119 ? -0.404 -5.699 -8.277 1.00 96.00 119 TYR A O 1
ATOM 906 N N . ILE A 1 120 ? 0.057 -6.116 -10.437 1.00 96.75 120 ILE A N 1
ATOM 907 C CA . ILE A 1 120 ? -1.163 -5.532 -10.994 1.00 96.75 120 ILE A CA 1
ATOM 908 C C . ILE A 1 120 ? -1.729 -6.535 -11.988 1.00 96.75 120 ILE A C 1
ATOM 910 O O . ILE A 1 120 ? -1.027 -6.915 -12.923 1.00 96.75 120 ILE A O 1
ATOM 914 N N . ASN A 1 121 ? -2.978 -6.954 -1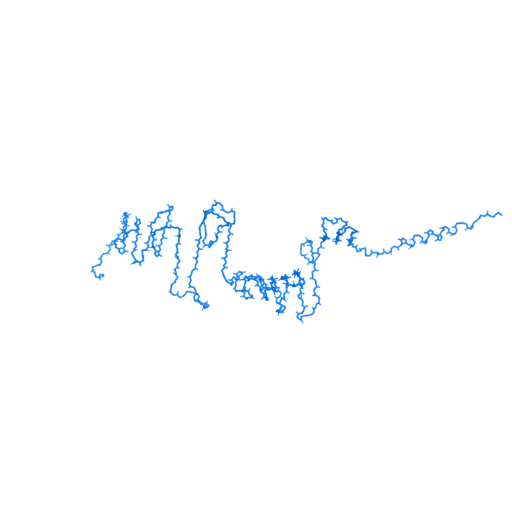1.807 1.00 93.44 121 ASN A N 1
ATOM 915 C CA . ASN A 1 121 ? -3.613 -7.837 -12.784 1.00 93.44 121 ASN A CA 1
ATOM 916 C C . ASN A 1 121 ? -4.076 -7.074 -14.041 1.00 93.44 121 ASN A C 1
ATOM 918 O O . ASN A 1 121 ? -4.185 -5.847 -14.026 1.00 93.44 121 ASN A O 1
ATOM 922 N N . GLY A 1 122 ? -4.451 -7.785 -15.105 1.00 90.94 122 GLY A N 1
ATOM 923 C CA . GLY A 1 122 ? -5.001 -7.194 -16.332 1.00 90.94 122 GLY A CA 1
ATOM 924 C C . GLY A 1 122 ? -6.297 -6.390 -16.147 1.00 90.94 122 GLY A C 1
ATOM 925 O O . GLY A 1 122 ? -6.708 -5.672 -17.055 1.00 90.94 122 GLY A O 1
ATOM 926 N N . SER A 1 123 ? -6.941 -6.480 -14.976 1.00 92.38 123 SER A N 1
ATOM 927 C CA . SER A 1 123 ? -8.100 -5.656 -14.589 1.00 92.38 123 SER A CA 1
ATOM 928 C C . SER A 1 123 ? -7.723 -4.394 -13.793 1.00 92.38 123 SER A C 1
ATOM 930 O O . SER A 1 123 ? -8.595 -3.582 -13.496 1.00 92.38 123 SER A O 1
ATOM 932 N N . GLY A 1 124 ? -6.445 -4.208 -13.446 1.00 93.81 124 GLY A N 1
ATOM 933 C CA . GLY A 1 124 ? -5.928 -3.037 -12.734 1.00 93.81 124 GLY A CA 1
ATOM 934 C C . GLY A 1 124 ? -5.910 -3.134 -11.202 1.00 93.81 124 GLY A C 1
ATOM 935 O O . GLY A 1 124 ? -5.632 -2.132 -10.546 1.00 93.81 124 GLY A O 1
ATOM 936 N N . TYR A 1 125 ? -6.195 -4.295 -10.604 1.00 95.44 125 TYR A N 1
ATOM 937 C CA . TYR A 1 125 ? -6.135 -4.474 -9.147 1.00 95.44 125 TYR A CA 1
ATOM 938 C C . TYR A 1 125 ? -4.705 -4.676 -8.667 1.00 95.44 125 TYR A C 1
ATOM 940 O O . TYR A 1 125 ? -3.967 -5.481 -9.233 1.00 95.44 125 TYR A O 1
ATOM 948 N N . ILE A 1 126 ? -4.346 -3.982 -7.586 1.00 97.44 126 ILE A N 1
ATOM 949 C CA . ILE A 1 126 ? -3.008 -4.005 -7.004 1.00 97.44 126 ILE A CA 1
ATOM 950 C C . ILE A 1 126 ? -2.953 -5.050 -5.893 1.00 97.44 126 ILE A C 1
ATOM 952 O O . ILE A 1 126 ? -3.662 -4.969 -4.888 1.00 97.44 126 ILE A O 1
ATOM 956 N N . GLY A 1 127 ? -2.062 -6.016 -6.055 1.00 96.44 127 GLY A N 1
ATOM 957 C CA . GLY A 1 127 ? -1.664 -6.943 -5.015 1.00 96.44 127 GLY A CA 1
ATOM 958 C C . GLY A 1 127 ? -0.319 -6.546 -4.412 1.00 96.44 127 GLY A C 1
ATOM 959 O O . GLY A 1 127 ? 0.662 -6.381 -5.137 1.00 96.44 127 GLY A O 1
ATOM 960 N N . ILE A 1 128 ? -0.252 -6.426 -3.083 1.00 95.94 128 ILE A N 1
ATOM 961 C CA . ILE A 1 128 ? 1.022 -6.323 -2.354 1.00 95.94 128 ILE A CA 1
ATOM 962 C C . ILE A 1 128 ? 1.238 -7.630 -1.603 1.00 95.94 128 ILE A C 1
ATOM 964 O O . ILE A 1 128 ? 0.460 -7.978 -0.715 1.00 95.94 128 ILE A O 1
ATOM 968 N N . GLY A 1 129 ? 2.254 -8.391 -2.012 1.00 92.81 129 GLY A N 1
ATOM 969 C CA . GLY A 1 129 ? 2.463 -9.764 -1.541 1.00 92.81 129 GLY A CA 1
ATOM 970 C C . GLY A 1 129 ? 1.347 -10.743 -1.940 1.00 92.81 129 GLY A C 1
ATOM 971 O O . GLY A 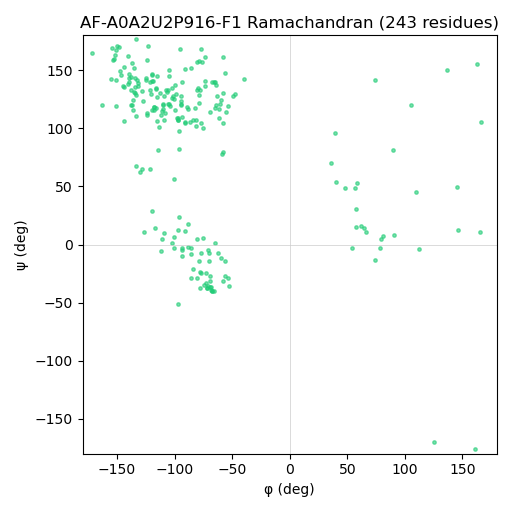1 129 ? 1.275 -11.833 -1.379 1.00 92.81 129 GLY A O 1
ATOM 972 N N . ASN A 1 130 ? 0.483 -10.365 -2.888 1.00 92.06 130 ASN A N 1
ATOM 973 C CA . ASN A 1 130 ? -0.650 -11.157 -3.362 1.00 92.06 130 ASN A CA 1
ATOM 974 C C . ASN A 1 130 ? -0.718 -11.123 -4.895 1.00 92.06 130 ASN A C 1
ATOM 976 O O . ASN A 1 130 ? -0.687 -10.046 -5.479 1.00 92.06 130 ASN A O 1
ATOM 980 N N . THR A 1 131 ? -0.848 -12.276 -5.547 1.00 92.50 131 THR A N 1
ATOM 981 C CA . THR A 1 131 ? -1.011 -12.382 -7.010 1.00 92.50 131 THR A CA 1
ATOM 982 C C . THR A 1 131 ? -2.451 -12.647 -7.453 1.00 92.50 131 THR A C 1
ATOM 984 O O . THR A 1 131 ? -2.708 -12.773 -8.639 1.00 92.50 131 THR A O 1
ATOM 987 N N . ASN A 1 132 ? -3.398 -12.727 -6.516 1.00 91.62 132 ASN A N 1
ATOM 988 C CA . ASN A 1 132 ? -4.834 -12.875 -6.757 1.00 91.62 132 ASN A CA 1
ATOM 989 C C . ASN A 1 132 ? -5.620 -11.825 -5.941 1.00 91.62 132 ASN A C 1
ATOM 991 O O . ASN A 1 132 ? -6.372 -12.180 -5.026 1.00 91.62 132 ASN A O 1
ATOM 995 N N . PRO A 1 133 ? -5.420 -10.519 -6.204 1.00 94.81 133 PRO A N 1
ATOM 996 C CA . PRO A 1 133 ? -6.137 -9.463 -5.510 1.00 94.81 133 PRO A CA 1
ATOM 997 C C . PRO A 1 133 ? -7.639 -9.545 -5.815 1.00 94.81 133 PRO A C 1
ATOM 999 O O . PRO A 1 133 ? -8.055 -9.745 -6.954 1.00 94.81 133 PRO A O 1
ATOM 1002 N N . THR A 1 134 ? -8.460 -9.374 -4.780 1.00 93.12 134 THR A N 1
ATOM 1003 C CA . THR A 1 134 ? -9.936 -9.465 -4.831 1.00 93.12 134 THR A CA 1
ATOM 1004 C C . THR A 1 134 ? -10.609 -8.105 -4.632 1.00 93.12 134 THR A C 1
ATOM 1006 O O . THR A 1 134 ? -11.828 -8.005 -4.534 1.00 93.12 134 THR A O 1
ATOM 1009 N N . SER A 1 135 ? -9.801 -7.053 -4.553 1.00 91.00 135 SER A N 1
ATOM 1010 C CA . SER A 1 135 ? -10.182 -5.656 -4.389 1.00 91.00 135 SER A CA 1
ATOM 1011 C C . SE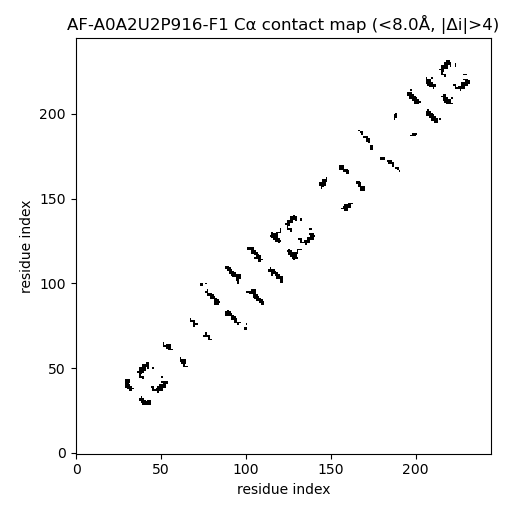R A 1 135 ? -9.110 -4.780 -5.045 1.00 91.00 135 SER A C 1
ATOM 1013 O O . SER A 1 135 ? -8.017 -5.261 -5.349 1.00 91.00 135 SER A O 1
ATOM 1015 N N . ASN A 1 136 ? -9.401 -3.489 -5.234 1.00 91.69 136 ASN A N 1
ATOM 1016 C CA . ASN A 1 136 ? -8.486 -2.544 -5.893 1.00 91.69 136 ASN A CA 1
ATOM 1017 C C . ASN A 1 136 ? -7.075 -2.525 -5.281 1.00 91.69 136 ASN A C 1
ATOM 1019 O O . ASN A 1 136 ? -6.100 -2.365 -6.011 1.00 91.69 136 ASN A O 1
ATOM 1023 N N . LEU A 1 137 ? -6.974 -2.688 -3.959 1.00 93.56 137 LEU A N 1
ATOM 1024 C CA . LEU A 1 137 ? -5.724 -2.910 -3.243 1.00 93.56 137 LEU A CA 1
ATOM 1025 C C . LEU A 1 137 ? -5.927 -4.068 -2.263 1.00 93.56 137 LEU A C 1
ATOM 1027 O O . LEU A 1 137 ? -6.637 -3.924 -1.266 1.00 93.56 137 LEU A O 1
ATOM 1031 N N . HIS A 1 138 ? -5.285 -5.199 -2.537 1.00 91.81 138 HIS A N 1
ATOM 1032 C CA . HIS A 1 138 ? -5.258 -6.354 -1.648 1.00 91.81 138 HIS A CA 1
ATOM 1033 C C . HIS A 1 138 ? -3.819 -6.573 -1.180 1.00 91.81 138 HIS A C 1
ATOM 1035 O O . HIS A 1 138 ? -2.963 -7.056 -1.921 1.00 91.81 138 HIS A O 1
ATOM 1041 N N . VAL A 1 139 ? -3.559 -6.237 0.082 1.00 91.50 139 VAL A N 1
ATOM 1042 C CA . VAL A 1 139 ? -2.287 -6.552 0.732 1.00 91.50 139 VAL A CA 1
ATOM 1043 C C . VAL A 1 139 ? -2.419 -7.866 1.490 1.00 91.50 139 VAL A C 1
ATOM 1045 O O . VAL A 1 139 ? -3.241 -7.981 2.396 1.00 91.50 139 VAL A O 1
ATOM 1048 N N . THR A 1 140 ? -1.610 -8.860 1.134 1.00 87.62 140 THR A N 1
ATOM 1049 C CA . THR A 1 140 ? -1.449 -10.062 1.956 1.00 87.62 140 THR A CA 1
ATOM 1050 C C . THR A 1 140 ? -0.290 -9.828 2.915 1.00 87.62 140 THR A C 1
ATOM 1052 O O . THR A 1 140 ? 0.875 -9.847 2.527 1.00 87.62 140 THR A O 1
ATOM 1055 N N . GLY A 1 141 ? -0.627 -9.587 4.181 1.00 75.00 141 GLY A N 1
ATOM 1056 C CA . GLY A 1 141 ? 0.325 -9.272 5.244 1.00 75.00 141 GLY A CA 1
ATOM 1057 C C . GLY A 1 141 ? -0.020 -7.969 5.960 1.00 75.00 141 GLY A C 1
ATOM 1058 O O . GLY A 1 141 ? -1.096 -7.400 5.783 1.00 75.00 141 GLY A O 1
ATOM 1059 N N . THR A 1 142 ? 0.903 -7.495 6.792 1.00 67.12 142 THR A N 1
ATOM 1060 C CA . THR A 1 142 ? 0.744 -6.237 7.531 1.00 67.12 142 THR A CA 1
ATOM 1061 C C . THR A 1 142 ? 1.086 -5.048 6.635 1.00 67.12 142 THR A C 1
ATOM 1063 O O . THR A 1 142 ? 2.134 -5.043 5.994 1.00 67.12 142 THR A O 1
ATOM 1066 N N . THR A 1 143 ? 0.240 -4.013 6.619 1.00 73.88 143 THR A N 1
ATOM 1067 C CA . THR A 1 143 ? 0.515 -2.752 5.908 1.00 73.88 143 THR A CA 1
ATOM 1068 C C . THR A 1 143 ? 0.820 -1.635 6.897 1.00 73.88 143 THR A C 1
ATOM 1070 O O . THR A 1 143 ? 0.069 -1.426 7.848 1.00 73.88 143 THR A O 1
ATOM 1073 N N . ILE A 1 144 ? 1.890 -0.883 6.638 1.00 66.62 144 ILE A N 1
ATOM 1074 C CA . ILE A 1 144 ? 2.115 0.436 7.227 1.00 66.62 144 ILE A CA 1
ATOM 1075 C C . ILE A 1 144 ? 1.645 1.472 6.202 1.00 66.62 144 ILE A C 1
ATOM 1077 O O . ILE A 1 1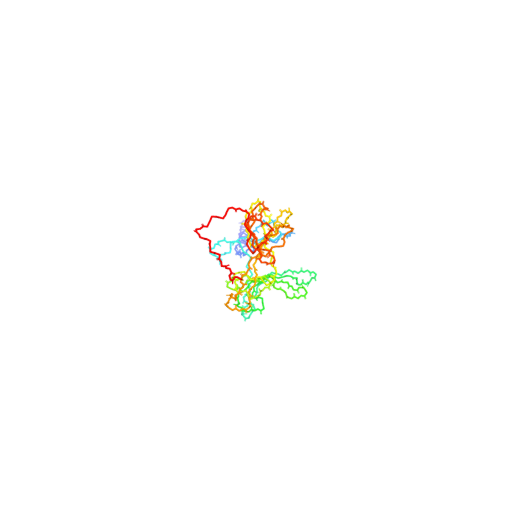44 ? 2.294 1.671 5.183 1.00 66.62 144 ILE A O 1
ATOM 1081 N N . LEU A 1 145 ? 0.516 2.124 6.446 1.00 68.88 145 LEU A N 1
ATOM 1082 C CA . LEU A 1 145 ? 0.101 3.314 5.693 1.00 68.88 145 LEU A CA 1
ATOM 1083 C C . LEU A 1 145 ? 0.578 4.496 6.508 1.00 68.88 145 LEU A C 1
ATOM 1085 O O . LEU A 1 145 ? 0.164 4.491 7.640 1.00 68.88 145 LEU A O 1
ATOM 1089 N N . SER A 1 146 ? 1.387 5.451 6.036 1.00 61.84 146 SER A N 1
ATOM 1090 C CA . SER A 1 146 ? 1.823 6.648 6.796 1.00 61.84 146 SER A CA 1
ATOM 1091 C C . SER A 1 146 ? 1.746 7.942 5.983 1.00 61.84 146 SER A C 1
ATOM 1093 O O . SER A 1 146 ? 1.871 7.901 4.765 1.00 61.84 146 SER A O 1
ATOM 1095 N N . ASN A 1 147 ? 1.540 9.098 6.635 1.00 54.25 147 ASN A N 1
ATOM 1096 C CA . ASN A 1 147 ? 1.633 10.424 6.003 1.00 54.25 147 ASN A CA 1
ATOM 1097 C C . ASN A 1 147 ? 2.823 11.198 6.602 1.00 54.25 147 ASN A C 1
ATOM 1099 O O . ASN A 1 147 ? 2.698 11.733 7.703 1.00 54.25 147 ASN A O 1
ATOM 1103 N N . PRO A 1 148 ? 3.975 11.272 5.918 1.00 53.34 148 PRO A N 1
ATOM 1104 C CA . PRO A 1 148 ? 5.183 11.864 6.487 1.00 53.34 148 PRO A CA 1
ATOM 1105 C C . PRO A 1 148 ? 5.152 13.399 6.661 1.00 53.34 148 PRO A C 1
ATOM 1107 O O . PRO A 1 148 ? 6.100 13.944 7.224 1.00 53.34 148 PRO A O 1
ATOM 1110 N N . PHE A 1 149 ? 4.097 14.103 6.214 1.00 54.62 149 PHE A N 1
ATOM 1111 C CA . PHE A 1 149 ? 4.053 15.579 6.163 1.00 54.62 149 PHE A CA 1
ATOM 1112 C C . PHE A 1 149 ? 2.842 16.252 6.863 1.00 54.62 149 PHE A C 1
ATOM 1114 O O . PHE A 1 149 ? 2.620 17.446 6.666 1.00 54.62 149 PHE A O 1
ATOM 1121 N N . GLY A 1 150 ? 2.024 15.543 7.651 1.00 52.03 150 GLY A N 1
ATOM 1122 C CA . GLY A 1 150 ? 0.762 16.087 8.193 1.00 52.03 150 GLY A CA 1
ATOM 1123 C C . GLY A 1 150 ? 0.870 16.705 9.593 1.00 52.03 150 GLY A C 1
ATOM 1124 O O . GLY A 1 150 ? 0.983 15.969 10.562 1.00 52.03 150 GLY A O 1
ATOM 1125 N N . ASN A 1 151 ? 0.761 18.033 9.712 1.00 47.56 151 ASN A N 1
ATOM 1126 C CA . ASN A 1 151 ? 0.795 18.756 10.997 1.00 47.56 151 ASN A CA 1
ATOM 1127 C C . ASN A 1 151 ? -0.587 19.099 11.601 1.00 47.56 151 ASN A C 1
ATOM 1129 O O . ASN A 1 151 ? -0.625 19.894 12.528 1.00 47.56 151 ASN A O 1
ATOM 1133 N N . ASN A 1 152 ? -1.717 18.558 11.123 1.00 42.06 152 ASN A N 1
ATOM 1134 C CA . ASN A 1 152 ? -3.041 18.783 11.738 1.00 42.06 152 ASN A CA 1
ATOM 1135 C C . ASN A 1 152 ? -3.974 17.572 11.487 1.00 42.06 152 ASN A C 1
ATOM 1137 O O . ASN A 1 152 ? -4.226 17.229 10.334 1.00 42.06 152 ASN A O 1
ATOM 1141 N N . TYR A 1 153 ? -4.425 16.921 12.565 1.00 48.47 153 TYR A N 1
ATOM 1142 C CA . TYR A 1 153 ? -5.177 15.645 12.649 1.00 48.47 153 TYR A CA 1
ATOM 1143 C C . TYR A 1 153 ? -6.670 15.791 12.264 1.00 48.47 153 TYR A C 1
ATOM 1145 O O . TYR A 1 153 ? -7.163 16.914 12.250 1.00 48.47 153 TYR A O 1
ATOM 1153 N N . ASP A 1 154 ? -7.416 14.754 11.838 1.00 37.91 154 ASP A N 1
ATOM 1154 C CA . ASP A 1 154 ? -7.794 13.523 12.571 1.00 37.91 154 ASP A CA 1
ATOM 1155 C C . ASP A 1 154 ? -8.303 12.384 11.630 1.00 37.91 154 ASP A C 1
ATOM 1157 O O . ASP A 1 154 ? -9.322 12.629 11.002 1.00 37.91 154 ASP A O 1
ATOM 1161 N N . GLU A 1 155 ? -7.703 11.154 11.548 1.00 40.44 155 GLU A N 1
ATOM 1162 C CA . GLU A 1 155 ? -8.360 9.939 10.936 1.00 40.44 155 GLU A CA 1
ATOM 1163 C C . GLU A 1 155 ? -7.671 8.525 11.052 1.00 40.44 155 GLU A C 1
ATOM 1165 O O . GLU A 1 155 ? -6.488 8.401 11.370 1.00 40.44 155 GLU A O 1
ATOM 1170 N N . ASN A 1 156 ? -8.451 7.445 10.773 1.00 40.31 156 ASN A N 1
ATOM 1171 C CA . ASN A 1 156 ? -8.592 6.160 11.525 1.00 40.31 156 ASN A CA 1
ATOM 1172 C C . ASN A 1 156 ? -8.233 4.787 10.836 1.00 40.31 156 ASN A C 1
ATOM 1174 O O . ASN A 1 156 ? -8.769 3.740 11.192 1.00 40.31 156 ASN A O 1
ATOM 1178 N N . LEU A 1 157 ? -7.314 4.707 9.876 1.00 46.56 157 LEU A N 1
ATOM 1179 C CA . LEU A 1 157 ? -6.346 3.591 9.862 1.00 46.56 157 LEU A CA 1
ATOM 1180 C C . LEU A 1 157 ? -5.024 4.293 9.862 1.00 46.56 157 LEU A C 1
ATOM 1182 O O . LEU A 1 157 ? -4.750 5.010 8.908 1.00 46.56 157 LEU A O 1
ATOM 1186 N N . ARG A 1 158 ? -4.257 4.161 10.937 1.00 40.62 158 ARG A N 1
ATOM 1187 C CA . ARG A 1 158 ? -3.140 5.067 11.131 1.00 40.62 158 ARG A CA 1
ATOM 1188 C C . ARG A 1 158 ? -1.824 4.349 10.949 1.00 40.62 158 ARG A C 1
ATOM 1190 O O . ARG A 1 158 ? -1.514 3.342 11.575 1.00 40.62 158 ARG A O 1
ATOM 1197 N N . LEU A 1 159 ? -1.094 4.783 9.948 1.00 49.75 159 LEU A N 1
ATOM 1198 C CA . LEU A 1 159 ? -0.465 6.102 9.835 1.00 49.75 159 LEU A CA 1
ATOM 1199 C C . LEU A 1 159 ? 0.479 6.350 10.990 1.00 49.75 159 LEU A C 1
ATOM 1201 O O . LEU A 1 159 ? 0.382 7.389 11.647 1.00 49.75 159 LEU A O 1
ATOM 1205 N N . PRO A 1 160 ? 1.424 5.404 11.232 1.00 39.22 160 PRO A N 1
ATOM 1206 C CA . PRO A 1 160 ? 2.573 5.796 12.013 1.00 39.22 160 PRO A CA 1
ATOM 1207 C C . PRO A 1 160 ? 3.081 7.095 11.383 1.00 39.22 160 PRO A C 1
ATOM 1209 O O . PRO A 1 160 ? 3.213 7.160 10.158 1.00 39.22 160 PRO A O 1
ATOM 1212 N N . PRO A 1 161 ? 3.280 8.167 12.156 1.00 42.38 161 PRO A N 1
ATOM 1213 C CA . PRO A 1 161 ? 4.048 9.271 11.623 1.00 42.38 161 PRO A CA 1
ATOM 1214 C C . PRO A 1 161 ? 5.393 8.677 11.204 1.00 42.38 161 PRO A C 1
ATOM 1216 O O . PRO A 1 161 ? 5.913 7.747 11.823 1.00 42.38 161 PRO A O 1
ATOM 1219 N N . SER A 1 162 ? 5.999 9.213 10.167 1.00 45.69 162 SER A N 1
ATOM 1220 C CA . SER A 1 162 ? 7.375 8.842 9.856 1.00 45.69 162 SER A CA 1
ATOM 1221 C C . SER A 1 162 ? 8.366 9.229 10.975 1.00 45.69 162 SER A C 1
ATOM 1223 O O . SER A 1 162 ? 9.529 8.866 10.861 1.00 45.69 162 SER A O 1
ATOM 1225 N N . ASN A 1 163 ? 7.933 9.974 12.016 1.00 39.59 163 ASN A N 1
ATOM 1226 C CA . ASN A 1 163 ? 8.756 10.702 12.994 1.00 39.59 163 ASN A CA 1
ATOM 1227 C C . ASN A 1 163 ? 8.093 10.830 14.390 1.00 39.59 163 ASN A C 1
ATOM 1229 O O . ASN A 1 163 ? 6.919 10.529 14.569 1.00 39.59 163 ASN A O 1
ATOM 1233 N N . ASN A 1 164 ? 8.837 11.301 15.394 1.00 43.00 164 ASN A N 1
ATOM 1234 C CA . ASN A 1 164 ? 8.432 11.251 16.805 1.00 43.00 164 ASN A CA 1
ATOM 1235 C C . ASN A 1 164 ? 7.408 12.346 17.206 1.00 43.00 164 ASN A C 1
ATOM 1237 O O . ASN A 1 164 ? 7.734 13.527 17.102 1.00 43.00 164 ASN A O 1
ATOM 1241 N N . GLY A 1 165 ? 6.220 11.963 17.717 1.00 38.22 165 GLY A N 1
ATOM 1242 C CA . GLY A 1 165 ? 5.234 12.896 18.310 1.00 38.22 165 GLY A CA 1
ATOM 1243 C C . GLY A 1 165 ? 3.722 12.602 18.147 1.00 38.22 165 GLY A C 1
ATOM 1244 O O . GLY A 1 165 ? 2.937 13.495 18.441 1.00 38.22 165 GLY A O 1
ATOM 1245 N N . ASP A 1 166 ? 3.290 11.407 17.700 1.00 37.34 166 ASP A N 1
ATOM 1246 C CA . ASP A 1 166 ? 1.932 11.161 17.138 1.00 37.34 166 ASP A CA 1
ATOM 1247 C C . ASP A 1 166 ? 1.318 9.723 17.379 1.00 37.34 166 ASP A C 1
ATOM 1249 O O . ASP A 1 166 ? 2.075 8.864 17.824 1.00 37.34 166 ASP A O 1
ATOM 1253 N N . PHE A 1 167 ? 0.011 9.391 17.098 1.00 38.22 167 PHE A N 1
ATOM 1254 C CA . PHE A 1 167 ? -0.699 8.104 17.520 1.00 38.22 167 PHE A CA 1
ATOM 1255 C C . PHE A 1 167 ? -1.761 7.375 16.605 1.00 38.22 167 PHE A C 1
ATOM 1257 O O . PHE A 1 167 ? -2.732 8.023 16.243 1.00 38.22 167 PHE A O 1
ATOM 1264 N N . SER A 1 168 ? -1.755 6.022 16.420 1.00 42.03 168 SER A N 1
ATOM 1265 C CA . SER A 1 168 ? -2.567 5.190 15.446 1.00 42.03 168 SER A CA 1
ATOM 1266 C C . SER A 1 168 ? -3.935 4.462 15.780 1.00 42.03 168 SER A C 1
ATOM 1268 O O . SER A 1 168 ? -4.238 4.355 16.958 1.00 42.03 168 SER A O 1
ATOM 1270 N N . CYS A 1 169 ? -4.753 3.918 14.803 1.00 41.41 169 CYS A N 1
ATOM 1271 C CA . CYS A 1 169 ? -6.035 3.129 14.981 1.00 41.41 169 CYS A CA 1
ATOM 1272 C C . CYS A 1 169 ? -6.434 2.066 13.857 1.00 41.41 169 CYS A C 1
ATOM 1274 O O . CYS A 1 169 ? -5.794 2.075 12.804 1.00 41.41 169 CYS A O 1
ATOM 1276 N N . ILE A 1 170 ? -7.378 1.099 14.121 1.00 55.56 170 ILE A N 1
ATOM 1277 C CA . ILE A 1 170 ? -7.531 -0.301 13.543 1.00 55.56 170 ILE A CA 1
ATOM 1278 C C . ILE A 1 170 ? -9.002 -0.905 13.528 1.00 55.56 170 ILE A C 1
ATOM 1280 O O . ILE A 1 170 ? -9.804 -0.521 14.377 1.00 55.56 170 ILE A O 1
ATOM 1284 N N . ALA A 1 171 ? -9.332 -1.923 12.671 1.00 43.19 171 ALA A N 1
ATOM 1285 C CA . ALA A 1 171 ? -10.575 -2.772 12.644 1.00 43.19 171 ALA A CA 1
ATOM 1286 C C . ALA A 1 171 ? -10.332 -4.321 12.714 1.00 43.19 171 ALA A C 1
ATOM 1288 O O . ALA A 1 171 ? -9.376 -4.806 12.111 1.00 43.19 171 ALA A O 1
ATOM 1289 N N . LEU A 1 172 ? -11.184 -5.111 13.412 1.00 49.38 172 LEU A N 1
ATOM 1290 C CA . LEU A 1 172 ? -10.926 -6.528 13.796 1.00 49.38 172 LEU A CA 1
ATOM 1291 C C . LEU A 1 172 ? -12.161 -7.474 13.674 1.00 49.38 172 LEU A C 1
ATOM 1293 O O . LEU A 1 172 ? -13.246 -7.101 14.112 1.00 49.38 172 LEU A O 1
ATOM 1297 N N . GLY A 1 173 ? -11.983 -8.716 13.161 1.00 39.69 173 GLY A N 1
ATOM 1298 C CA . GLY A 1 173 ? -12.919 -9.855 13.368 1.00 39.69 173 GLY A CA 1
ATOM 1299 C C . GLY A 1 173 ? -13.789 -10.388 12.202 1.00 39.69 173 GLY A C 1
ATOM 1300 O O . GLY A 1 173 ? -14.964 -10.668 12.423 1.00 39.69 173 GLY A O 1
ATOM 1301 N N . ALA A 1 174 ? -13.269 -10.596 10.982 1.00 39.34 174 ALA A N 1
ATOM 1302 C CA . ALA A 1 174 ? -14.004 -11.314 9.922 1.00 39.34 174 ALA A CA 1
ATOM 1303 C C . ALA A 1 174 ? -13.642 -12.816 9.887 1.00 39.34 174 ALA A C 1
ATOM 1305 O O . ALA A 1 174 ? -12.469 -13.168 9.797 1.00 39.34 174 ALA A O 1
ATOM 1306 N N . VAL A 1 175 ? -14.638 -13.708 9.927 1.00 37.72 175 VAL A N 1
ATOM 1307 C CA . VAL A 1 175 ? -14.457 -15.133 9.584 1.00 37.72 175 VAL A CA 1
ATOM 1308 C C . VAL A 1 175 ? -14.306 -15.244 8.063 1.00 37.72 175 VAL A C 1
ATOM 1310 O O . VAL A 1 175 ? -14.996 -14.537 7.329 1.00 37.72 175 VAL A O 1
ATOM 1313 N N . ALA A 1 176 ? -13.424 -16.116 7.570 1.00 41.53 176 ALA A N 1
ATOM 1314 C CA . ALA A 1 176 ? -13.289 -16.361 6.134 1.00 41.53 176 ALA A CA 1
ATOM 1315 C C . ALA A 1 176 ? -14.610 -16.913 5.548 1.00 41.53 176 ALA A C 1
ATOM 1317 O O . ALA A 1 176 ? -15.053 -17.993 5.931 1.00 41.53 176 ALA A O 1
ATOM 1318 N N . GLY A 1 177 ? -15.250 -16.172 4.636 1.00 43.72 177 GLY A N 1
ATOM 1319 C CA . GLY A 1 177 ? -16.523 -16.541 4.000 1.00 43.72 177 GLY A CA 1
ATOM 1320 C C . GLY A 1 177 ? -17.209 -15.340 3.331 1.00 43.72 177 GLY A C 1
ATOM 1321 O O . GLY A 1 177 ? -16.967 -14.199 3.711 1.00 43.72 177 GLY A O 1
ATOM 1322 N N . ALA A 1 178 ? -18.054 -15.577 2.321 1.00 37.66 178 ALA A N 1
ATOM 1323 C CA . ALA A 1 178 ? -18.634 -14.528 1.462 1.00 37.66 178 ALA A CA 1
ATOM 1324 C C . ALA A 1 178 ? -19.677 -13.611 2.141 1.00 37.66 178 ALA A C 1
ATOM 1326 O O . ALA A 1 178 ? -20.113 -12.628 1.549 1.00 37.66 178 ALA A O 1
ATOM 1327 N N . SER A 1 179 ? -20.082 -13.909 3.372 1.00 40.19 179 SER A N 1
ATOM 1328 C CA . SER A 1 179 ? -21.125 -13.187 4.103 1.00 40.19 179 SER A CA 1
ATOM 1329 C C . SER A 1 179 ? -20.566 -12.626 5.404 1.00 40.19 179 SER A C 1
ATOM 1331 O O . SER A 1 179 ? -20.947 -13.071 6.485 1.00 40.19 179 SER A O 1
ATOM 1333 N N . GLY A 1 180 ? -19.621 -11.686 5.296 1.00 46.41 180 GLY A N 1
ATOM 1334 C CA . GLY A 1 180 ? -19.084 -10.953 6.442 1.00 46.41 180 GLY A CA 1
ATOM 1335 C C . GLY A 1 180 ? -20.179 -10.589 7.455 1.00 46.41 180 GLY A C 1
ATOM 1336 O O . GLY A 1 180 ? -21.289 -10.237 7.063 1.00 46.41 180 GLY A O 1
ATOM 1337 N N . THR A 1 181 ? -19.833 -10.661 8.745 1.00 45.84 181 THR A N 1
ATOM 1338 C CA . THR A 1 181 ? -20.680 -10.432 9.941 1.00 45.84 181 THR A CA 1
ATOM 1339 C C . THR A 1 181 ? -21.412 -11.666 10.505 1.00 45.84 181 THR A C 1
ATOM 1341 O O . THR A 1 181 ? -22.603 -11.878 10.315 1.00 45.84 181 THR A O 1
ATOM 1344 N N . GLY A 1 182 ? -20.692 -12.470 11.298 1.00 37.34 182 GLY A N 1
ATOM 1345 C CA . GLY A 1 182 ? -21.306 -13.200 12.418 1.00 37.34 182 GLY A CA 1
ATOM 1346 C C . GLY A 1 182 ? -21.461 -12.264 13.631 1.00 37.34 182 GLY A C 1
ATOM 1347 O O . GLY A 1 182 ? -20.751 -11.255 13.693 1.00 37.34 182 GLY A O 1
ATOM 1348 N N . PRO A 1 183 ? -22.377 -12.536 14.581 1.00 35.62 183 PRO A N 1
ATOM 1349 C CA . PRO A 1 183 ? -22.694 -11.621 15.679 1.00 35.62 183 PRO A CA 1
ATOM 1350 C C . PRO A 1 183 ? -21.465 -11.373 16.563 1.00 35.62 183 PRO A C 1
ATOM 1352 O O . PRO A 1 183 ? -21.023 -12.259 17.290 1.00 35.62 183 PRO A O 1
ATOM 1355 N N . GLY A 1 184 ? -20.911 -10.161 16.481 1.00 38.22 184 GLY A N 1
ATOM 1356 C CA . GLY A 1 184 ? -19.759 -9.743 17.281 1.00 38.22 184 GLY A CA 1
ATOM 1357 C C . GLY A 1 184 ? -18.810 -8.789 16.561 1.00 38.22 184 GLY A C 1
ATOM 1358 O O . GLY A 1 184 ? -17.607 -9.015 16.559 1.00 38.22 184 GLY A O 1
ATOM 1359 N N . GLN A 1 185 ? -19.326 -7.720 15.954 1.00 42.59 185 GLN A N 1
ATOM 1360 C CA . GLN A 1 185 ? -18.486 -6.609 15.502 1.00 42.59 185 GLN A CA 1
ATOM 1361 C C . GLN A 1 185 ? -18.198 -5.680 16.690 1.00 42.59 185 GLN A C 1
ATOM 1363 O O . GLN A 1 185 ? -19.132 -5.108 17.246 1.00 42.59 185 GLN A O 1
ATOM 1368 N N . TRP A 1 186 ? -16.927 -5.529 17.082 1.00 44.00 186 TRP A N 1
ATOM 1369 C CA . TRP A 1 186 ? -16.499 -4.602 18.141 1.00 44.00 186 TRP A CA 1
ATOM 1370 C C . TRP A 1 186 ? -15.237 -3.835 17.708 1.00 44.00 186 TRP A C 1
ATOM 1372 O O . TRP A 1 186 ? -14.221 -4.434 17.363 1.00 44.00 186 TRP A O 1
ATOM 1382 N N . SER A 1 187 ? -15.302 -2.500 17.730 1.00 45.00 187 SER A N 1
ATOM 1383 C CA . SER A 1 187 ? -14.199 -1.555 17.465 1.00 45.00 187 SER A CA 1
ATOM 1384 C C . SER A 1 187 ? -13.771 -0.855 18.763 1.00 45.00 187 SER A C 1
ATOM 1386 O O . SER A 1 187 ? -14.651 -0.314 19.435 1.00 45.00 187 SER A O 1
ATOM 1388 N N . ILE A 1 188 ? -12.477 -0.840 19.144 1.00 61.25 188 ILE A N 1
ATOM 1389 C CA . ILE A 1 188 ? -12.054 -0.352 20.479 1.00 61.25 188 ILE A CA 1
ATOM 1390 C C . ILE A 1 188 ? -10.688 0.411 20.494 1.00 61.25 188 ILE A C 1
ATOM 1392 O O . ILE A 1 188 ? -9.625 -0.196 20.452 1.00 61.25 188 ILE A O 1
ATOM 1396 N N . ILE A 1 189 ? -10.790 1.746 20.654 1.00 51.47 189 ILE A N 1
ATOM 1397 C CA . ILE A 1 189 ? -10.053 2.702 21.540 1.00 51.47 189 ILE A CA 1
ATOM 1398 C C . ILE A 1 189 ? -8.581 3.169 21.299 1.00 51.47 189 ILE A C 1
ATOM 1400 O O . ILE A 1 189 ? -7.659 2.417 21.009 1.00 51.47 189 ILE A O 1
ATOM 1404 N N . ARG A 1 190 ? -8.395 4.475 21.600 1.00 38.72 190 ARG A N 1
ATOM 1405 C CA . ARG A 1 190 ? -7.199 5.311 21.880 1.00 38.72 190 ARG A CA 1
ATOM 1406 C C . ARG A 1 190 ? -6.299 4.863 23.062 1.00 38.72 190 ARG A C 1
ATOM 1408 O O . ARG A 1 190 ? -6.728 4.824 24.211 1.00 38.72 190 ARG A O 1
ATOM 1415 N N . GLN A 1 191 ? -4.991 4.771 22.810 1.00 32.50 191 GLN A N 1
ATOM 1416 C CA . GLN A 1 191 ? -3.894 4.934 23.791 1.00 32.50 191 GLN A CA 1
ATOM 1417 C C . GLN A 1 191 ? -3.531 6.449 23.918 1.00 32.50 191 GLN A C 1
ATOM 1419 O O . GLN A 1 191 ? -3.751 7.161 22.937 1.00 32.50 191 GLN A O 1
ATOM 1424 N N . PRO A 1 192 ? -3.010 7.009 25.047 1.00 35.38 192 PRO A N 1
ATOM 1425 C CA . PRO A 1 192 ? -2.380 6.343 26.192 1.00 35.38 192 PRO A CA 1
ATOM 1426 C C . PRO A 1 192 ? -2.996 6.605 27.587 1.00 35.38 192 PRO A C 1
ATOM 1428 O O . PRO A 1 192 ? -3.779 7.535 27.783 1.00 35.38 192 PRO A O 1
ATOM 1431 N N . ALA A 1 193 ? -2.497 5.817 28.554 1.00 36.28 193 ALA A N 1
ATOM 1432 C CA . ALA A 1 193 ? -2.429 6.031 30.011 1.00 36.28 193 ALA A CA 1
ATOM 1433 C C . ALA A 1 193 ? -3.411 5.252 30.922 1.00 36.28 193 ALA A C 1
ATOM 1435 O O . ALA A 1 193 ? -4.624 5.400 30.856 1.00 3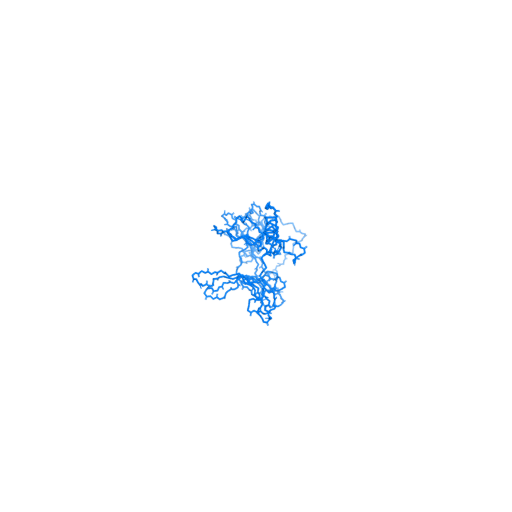6.28 193 ALA A O 1
ATOM 1436 N N . SER A 1 194 ? -2.802 4.458 31.816 1.00 42.22 194 SER A N 1
ATOM 1437 C CA . SER A 1 194 ? -3.189 4.089 33.195 1.00 42.22 194 SER A CA 1
ATOM 1438 C C . SER A 1 194 ? -4.563 3.487 33.537 1.00 42.22 194 SER A C 1
ATOM 1440 O O . SER A 1 194 ? -4.741 3.129 34.704 1.00 42.22 194 SER A O 1
ATOM 1442 N N . LYS A 1 195 ? -5.515 3.314 32.609 1.00 48.19 195 LYS A N 1
ATOM 1443 C CA . LYS A 1 195 ? -6.847 2.764 32.935 1.00 48.19 195 LYS A CA 1
ATOM 1444 C C . LYS A 1 195 ? -7.331 1.741 31.897 1.00 48.19 195 LYS A C 1
ATOM 1446 O O . LYS A 1 195 ? -7.464 2.043 30.717 1.00 48.19 195 LYS A O 1
ATOM 1451 N N . ASN A 1 196 ? -7.566 0.510 32.359 1.00 53.44 196 ASN A N 1
ATOM 1452 C CA . ASN A 1 196 ? -8.058 -0.616 31.562 1.00 53.44 196 ASN A CA 1
ATOM 1453 C C . ASN A 1 196 ? -9.567 -0.447 31.318 1.00 53.44 196 ASN A C 1
ATOM 1455 O O . ASN A 1 196 ? -10.326 -0.708 32.243 1.00 53.44 196 ASN A O 1
ATOM 1459 N N . TYR A 1 197 ? -10.008 -0.046 30.122 1.00 57.12 197 TYR A N 1
ATOM 1460 C CA . TYR A 1 197 ? -11.430 0.014 29.733 1.00 57.12 197 TYR A CA 1
ATOM 1461 C C . TYR A 1 197 ? -11.718 -0.900 28.526 1.00 57.12 197 TYR A C 1
ATOM 1463 O O . TYR A 1 197 ? -10.873 -1.036 27.647 1.00 57.12 197 TYR A O 1
ATOM 1471 N N . ILE A 1 198 ? -12.915 -1.496 28.469 1.00 58.62 198 ILE A N 1
ATOM 1472 C CA . ILE A 1 198 ? -13.473 -2.249 27.329 1.00 58.62 198 ILE A CA 1
ATOM 1473 C C . ILE A 1 198 ? -13.922 -1.303 26.203 1.00 58.62 198 ILE A C 1
ATOM 1475 O O . ILE A 1 198 ? -13.793 -1.648 25.042 1.00 58.62 198 ILE A O 1
ATOM 1479 N N . PHE A 1 199 ? -14.446 -0.112 26.503 1.00 70.06 199 PHE A N 1
ATOM 1480 C CA . PHE A 1 199 ? -14.790 0.925 25.512 1.00 70.06 199 PHE A CA 1
ATOM 1481 C C . PHE A 1 199 ? -14.656 2.301 26.167 1.00 70.06 199 PHE A C 1
ATOM 1483 O O . PHE A 1 199 ? -15.023 2.431 27.332 1.00 70.06 199 PHE A O 1
ATOM 1490 N N . SER A 1 200 ? -14.164 3.323 25.462 1.00 64.81 200 SER A N 1
ATOM 1491 C CA . SER A 1 200 ? -14.173 4.698 25.967 1.00 64.81 200 SER A CA 1
ATOM 1492 C C . SER A 1 200 ? -14.354 5.747 24.870 1.00 64.81 200 SER A C 1
ATOM 1494 O O . SER A 1 200 ? -13.864 5.594 23.750 1.00 64.81 200 SER A O 1
ATOM 1496 N N . VAL A 1 201 ? -15.057 6.831 25.220 1.00 73.38 201 VAL A N 1
ATOM 1497 C CA . VAL A 1 201 ? -15.125 8.081 24.449 1.00 73.38 201 VAL A CA 1
ATOM 1498 C C . VAL A 1 201 ? -14.375 9.144 25.236 1.00 73.38 201 VAL A C 1
ATOM 1500 O O . VAL A 1 201 ? -14.728 9.452 26.378 1.00 73.38 201 VAL A O 1
ATOM 1503 N N . ARG A 1 202 ? -13.331 9.697 24.617 1.00 58.06 202 ARG A N 1
ATOM 1504 C CA . ARG A 1 202 ? -12.386 10.612 25.259 1.00 58.06 202 ARG A CA 1
ATOM 1505 C C . ARG A 1 202 ? -12.286 11.924 24.490 1.00 58.06 202 ARG A C 1
ATOM 1507 O O . ARG A 1 202 ? -12.222 11.894 23.264 1.00 58.06 202 ARG A O 1
ATOM 1514 N N . TYR A 1 203 ? -12.176 13.051 25.191 1.00 49.41 203 TYR A N 1
ATOM 1515 C CA . TYR A 1 203 ? -11.864 14.355 24.591 1.00 49.41 203 TYR A CA 1
ATOM 1516 C C . TYR A 1 203 ? -10.781 15.059 25.412 1.00 49.41 203 TYR A C 1
ATOM 1518 O O . TYR A 1 203 ? -10.878 15.114 26.632 1.00 49.41 203 TYR A O 1
ATOM 1526 N N . ILE A 1 204 ? -9.713 15.519 24.745 1.00 43.78 204 ILE A N 1
ATOM 1527 C CA . ILE A 1 204 ? -8.572 16.258 25.335 1.00 43.78 204 ILE A CA 1
ATOM 1528 C C . ILE A 1 204 ? -8.149 15.691 26.709 1.00 43.78 204 ILE A C 1
ATOM 1530 O O . ILE A 1 204 ? -8.063 16.400 27.701 1.00 43.78 204 ILE A O 1
ATOM 1534 N N . SER A 1 205 ? -7.883 14.380 26.758 1.00 50.22 205 SER A N 1
ATOM 1535 C CA . SER A 1 205 ? -7.435 13.604 27.935 1.00 50.22 205 SER A CA 1
ATOM 1536 C C . SER A 1 205 ? -8.473 13.193 28.992 1.00 50.22 205 SER A C 1
ATOM 1538 O O 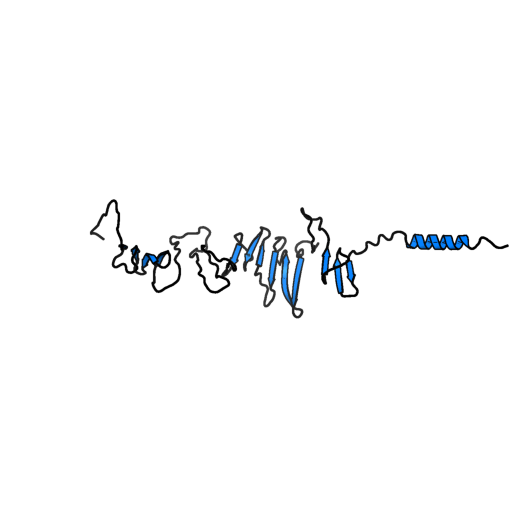. SER A 1 205 ? -8.133 12.364 29.836 1.00 50.22 205 SER A O 1
ATOM 1540 N N . GLU A 1 206 ? -9.736 13.589 28.866 1.00 55.94 206 GLU A N 1
ATOM 1541 C CA . GLU A 1 206 ? -10.804 13.212 29.806 1.00 55.94 206 GLU A CA 1
ATOM 1542 C C . GLU A 1 206 ? -11.709 12.103 29.261 1.00 55.94 206 GLU A C 1
ATOM 1544 O O . GLU A 1 206 ? -12.129 12.153 28.100 1.00 55.94 206 GLU A O 1
ATOM 1549 N N . ASP A 1 207 ? -12.013 11.103 30.097 1.00 66.25 207 ASP A N 1
ATOM 1550 C CA . ASP A 1 207 ? -12.940 10.014 29.771 1.00 66.25 207 ASP A CA 1
ATOM 1551 C C . ASP A 1 207 ? -14.377 10.438 30.105 1.00 66.25 207 ASP A C 1
ATOM 1553 O O . ASP A 1 207 ? -14.789 10.460 31.266 1.00 66.25 207 ASP A O 1
ATOM 1557 N N . TYR A 1 208 ? -15.165 10.747 29.077 1.00 75.81 208 TYR A N 1
ATOM 1558 C CA . TYR A 1 208 ? -16.567 11.144 29.244 1.00 75.81 208 TYR A CA 1
ATOM 1559 C C . TYR A 1 208 ? -17.503 9.940 29.304 1.00 75.81 208 TYR A C 1
ATOM 1561 O O . TYR A 1 208 ? -18.538 9.993 29.967 1.00 75.81 208 TYR A O 1
ATOM 1569 N N . PHE A 1 209 ? -17.116 8.850 28.643 1.00 87.12 209 PHE A N 1
ATOM 1570 C CA . PHE A 1 209 ? -17.797 7.563 28.673 1.00 87.12 209 PHE A CA 1
ATOM 1571 C C . PHE A 1 209 ? -16.752 6.460 28.764 1.00 87.12 209 PHE A C 1
ATOM 1573 O O . PHE A 1 209 ? -15.790 6.471 27.993 1.00 87.12 209 PHE A O 1
ATOM 1580 N N . ASN A 1 210 ? -16.945 5.494 29.655 1.00 80.19 210 ASN A N 1
ATOM 1581 C CA . ASN A 1 210 ? -16.130 4.289 29.704 1.00 80.19 210 ASN A CA 1
ATOM 1582 C C . ASN A 1 210 ? -16.951 3.058 30.099 1.00 80.19 210 ASN A C 1
ATOM 1584 O O . ASN A 1 210 ? -17.954 3.158 30.799 1.00 80.19 210 ASN A O 1
ATOM 1588 N N . ILE A 1 211 ? -16.500 1.890 29.651 1.00 85.88 211 ILE A N 1
ATOM 1589 C CA . ILE A 1 211 ? -16.944 0.585 30.136 1.00 85.88 211 ILE A CA 1
ATOM 1590 C C . ILE A 1 211 ? -15.724 -0.094 30.746 1.00 85.88 211 ILE A C 1
ATOM 1592 O O . ILE A 1 211 ? -14.737 -0.324 30.054 1.00 85.88 211 ILE A O 1
ATOM 1596 N N . LEU A 1 212 ? -15.768 -0.403 32.036 1.00 79.38 212 LEU A N 1
ATOM 1597 C CA . LEU A 1 212 ? -14.726 -1.131 32.750 1.00 79.38 212 LEU A CA 1
ATOM 1598 C C . LEU A 1 212 ? -14.718 -2.632 32.375 1.00 79.38 212 LEU A C 1
ATOM 1600 O O . LEU A 1 212 ? -15.741 -3.164 31.948 1.00 79.38 212 LEU A O 1
ATOM 1604 N N . PRO A 1 213 ? -13.617 -3.369 32.623 1.00 72.88 213 PRO A N 1
ATOM 1605 C CA . PRO A 1 213 ? -13.505 -4.815 32.417 1.00 72.88 213 PRO A CA 1
ATOM 1606 C C . PRO A 1 213 ? -14.558 -5.647 33.158 1.00 72.88 213 PRO A C 1
ATOM 1608 O O . PRO A 1 213 ? -14.923 -6.727 32.709 1.00 72.88 213 PRO A O 1
ATOM 1611 N N . ASN A 1 214 ? -15.073 -5.141 34.281 1.00 76.25 214 ASN A N 1
ATOM 1612 C CA . ASN A 1 214 ? -16.166 -5.766 35.035 1.00 76.25 214 ASN A CA 1
ATOM 1613 C C . ASN A 1 214 ? -17.567 -5.469 34.441 1.00 76.25 214 ASN A C 1
ATOM 1615 O O . ASN A 1 214 ? -18.592 -5.839 35.025 1.00 76.25 214 ASN A O 1
ATOM 1619 N N . GLY A 1 215 ? -17.611 -4.785 33.294 1.00 80.44 215 GLY A N 1
ATOM 1620 C CA . GLY A 1 215 ? -18.818 -4.376 32.586 1.00 80.44 215 GLY A CA 1
ATOM 1621 C C . GLY A 1 215 ? -19.508 -3.141 33.165 1.00 80.44 215 GLY A C 1
ATOM 1622 O O . GLY A 1 215 ? -20.591 -2.805 32.697 1.00 80.44 215 GLY A O 1
ATOM 1623 N N . ASN A 1 216 ? -18.936 -2.479 34.176 1.00 92.00 216 ASN A N 1
ATOM 1624 C CA . ASN A 1 216 ? -19.511 -1.252 34.726 1.00 92.00 216 ASN A CA 1
ATOM 1625 C C . ASN A 1 216 ? -19.304 -0.085 33.761 1.00 92.00 216 ASN A C 1
ATOM 1627 O O . ASN A 1 216 ? -18.212 0.100 33.231 1.00 92.00 216 ASN A O 1
ATOM 1631 N N . MET A 1 217 ? -20.337 0.726 33.578 1.00 94.31 217 MET A N 1
ATOM 1632 C CA . MET A 1 217 ? -20.322 1.896 32.715 1.00 94.31 217 MET A CA 1
ATOM 1633 C C . MET A 1 217 ? -20.169 3.174 33.544 1.00 94.31 217 MET A C 1
ATOM 1635 O O . MET A 1 217 ? -20.957 3.422 34.456 1.00 94.31 217 MET A O 1
ATOM 1639 N N . GLY A 1 218 ? -19.170 3.991 33.220 1.00 93.38 218 GLY A N 1
ATOM 1640 C CA . GLY A 1 218 ? -18.966 5.319 33.793 1.00 93.38 218 GLY A CA 1
ATOM 1641 C C . GLY A 1 218 ? -19.316 6.425 32.796 1.00 93.38 218 GLY A C 1
ATOM 1642 O O . GLY A 1 218 ? -18.842 6.399 31.659 1.00 93.38 218 GLY A O 1
ATOM 1643 N N . ILE A 1 219 ? -20.108 7.415 33.224 1.00 94.75 219 ILE A N 1
ATOM 1644 C CA . ILE A 1 219 ? -20.333 8.677 32.494 1.00 94.75 219 ILE A CA 1
ATOM 1645 C C . ILE A 1 219 ? -19.830 9.835 33.362 1.00 94.75 219 ILE A C 1
ATOM 1647 O O . ILE A 1 219 ? -20.335 10.051 34.464 1.00 94.75 219 ILE A O 1
ATOM 1651 N N . GLY A 1 220 ? -18.800 10.548 32.894 1.00 91.12 220 GLY A N 1
ATOM 1652 C CA . GLY A 1 220 ? -18.119 11.601 33.668 1.00 91.12 220 GLY A CA 1
ATOM 1653 C C . GLY A 1 220 ? -17.361 11.100 34.911 1.00 91.12 220 GLY A C 1
ATOM 1654 O O . GLY A 1 220 ? -16.947 11.892 35.757 1.00 91.12 220 GLY A O 1
ATOM 1655 N N . THR A 1 221 ? -17.200 9.781 35.053 1.00 90.50 221 THR A N 1
ATOM 1656 C CA . THR A 1 221 ? -16.447 9.129 36.131 1.00 90.50 221 THR A CA 1
ATOM 1657 C C . THR A 1 221 ? -15.646 7.963 35.581 1.00 90.50 221 THR A C 1
ATOM 1659 O O . THR A 1 221 ? -16.112 7.238 34.706 1.00 90.50 221 THR A O 1
ATOM 1662 N N . THR A 1 222 ? -14.450 7.765 36.122 1.00 85.94 222 THR A N 1
ATOM 1663 C CA . THR A 1 222 ? -13.543 6.657 35.784 1.00 85.94 222 THR A CA 1
ATOM 1664 C C . THR A 1 222 ? -13.590 5.523 36.808 1.00 85.94 222 THR A C 1
ATOM 1666 O O . THR A 1 222 ? -12.939 4.493 36.634 1.00 85.94 222 THR A O 1
ATOM 1669 N N . THR A 1 223 ? -14.367 5.696 37.881 1.00 89.31 223 THR A N 1
ATOM 1670 C CA . THR A 1 223 ? -14.518 4.732 38.977 1.00 89.31 223 THR A CA 1
ATOM 1671 C C . THR A 1 223 ? -15.998 4.440 39.233 1.00 89.31 223 THR A C 1
ATOM 1673 O O . THR A 1 223 ? -16.514 4.815 40.287 1.00 89.31 223 THR A O 1
ATOM 1676 N N . PRO A 1 224 ? -16.717 3.825 38.276 1.00 94.56 224 PRO A N 1
ATOM 1677 C CA . PRO A 1 224 ? -18.096 3.428 38.504 1.00 94.56 224 PRO A CA 1
ATOM 1678 C C . PRO A 1 224 ? -18.195 2.364 39.607 1.00 94.56 224 PRO A C 1
ATOM 1680 O O . PRO A 1 224 ? -17.639 1.267 39.502 1.00 94.56 224 PRO A O 1
ATOM 1683 N N . ASP A 1 225 ? -18.926 2.707 40.660 1.00 94.75 225 ASP A N 1
ATOM 1684 C CA . ASP A 1 225 ? -19.262 1.883 41.824 1.00 94.75 225 ASP A CA 1
ATOM 1685 C C . ASP A 1 225 ? -20.516 1.010 41.617 1.00 94.75 225 ASP A C 1
ATOM 1687 O O . ASP A 1 225 ? -20.785 0.114 42.416 1.00 94.75 225 ASP A O 1
ATOM 1691 N N . ALA A 1 226 ? -21.237 1.205 40.510 1.00 95.25 226 ALA A N 1
ATOM 1692 C CA . ALA A 1 226 ? -22.388 0.412 40.087 1.00 95.25 226 ALA A CA 1
ATOM 1693 C C . ALA A 1 226 ? -22.290 0.033 38.596 1.00 95.25 226 ALA A C 1
ATOM 1695 O O . ALA A 1 226 ? -21.368 0.439 37.888 1.00 95.25 226 ALA A O 1
ATOM 1696 N N . LYS A 1 227 ? -23.259 -0.749 38.088 1.00 94.88 227 LYS A N 1
ATOM 1697 C CA . LYS A 1 227 ? -23.323 -1.114 36.657 1.00 94.88 227 LYS A CA 1
ATOM 1698 C C . LYS A 1 227 ? -23.404 0.103 35.737 1.00 94.88 227 LYS A C 1
ATOM 1700 O O . LYS A 1 227 ? -22.870 0.051 34.633 1.00 94.88 227 LYS A O 1
ATOM 1705 N N . LEU A 1 228 ? -24.022 1.181 36.210 1.00 95.88 228 LEU A N 1
ATOM 1706 C CA . LEU A 1 228 ? -23.993 2.498 35.594 1.00 95.88 228 LEU A CA 1
ATOM 1707 C C . LEU A 1 228 ? -23.766 3.538 36.695 1.00 95.88 228 LEU A C 1
ATOM 1709 O O . LEU A 1 228 ? -24.632 3.707 37.551 1.00 95.88 228 LEU A O 1
ATOM 1713 N N . SER A 1 229 ? -22.637 4.243 36.651 1.00 96.62 229 SER A N 1
ATOM 1714 C CA . SER A 1 229 ? -22.374 5.396 37.518 1.00 96.62 229 SER A CA 1
ATOM 1715 C C . SER A 1 229 ? -22.251 6.656 36.667 1.00 96.62 229 SER A C 1
ATOM 1717 O O . SER A 1 229 ? -21.468 6.711 35.716 1.00 96.62 229 SER A O 1
ATOM 1719 N N . VAL A 1 230 ? -23.025 7.682 37.019 1.00 95.69 230 VAL A N 1
ATOM 1720 C CA . VAL A 1 230 ? -23.021 8.985 36.345 1.00 95.69 230 VAL A CA 1
ATOM 1721 C C . VAL A 1 230 ? -22.579 10.045 37.343 1.00 95.69 230 VAL A C 1
ATOM 1723 O O . VAL A 1 230 ? -23.247 10.270 38.348 1.00 95.69 230 VAL A O 1
ATOM 1726 N N . ASN A 1 231 ? -21.463 10.709 37.060 1.00 94.31 231 ASN A N 1
ATOM 1727 C CA . ASN A 1 231 ? -21.014 11.871 37.819 1.00 94.31 231 ASN A CA 1
ATOM 1728 C C . ASN A 1 231 ? -21.482 13.147 37.106 1.00 94.31 231 ASN A C 1
ATOM 1730 O O . ASN A 1 231 ? -20.764 13.734 36.297 1.00 94.31 231 ASN A O 1
ATOM 1734 N N . GLY A 1 232 ? -22.737 13.519 37.356 1.00 93.81 232 GLY A N 1
ATOM 1735 C CA . GLY A 1 232 ? -23.399 14.659 36.728 1.00 93.81 232 GLY A CA 1
ATOM 1736 C C . GLY A 1 232 ? -24.922 14.576 36.837 1.00 93.81 232 GLY A C 1
ATOM 1737 O O . GLY A 1 232 ? -25.471 13.663 37.452 1.00 93.81 232 GLY A O 1
ATOM 1738 N N . ASN A 1 233 ? -25.616 15.534 36.222 1.00 94.56 233 ASN A N 1
ATOM 1739 C CA . ASN A 1 233 ? -27.077 15.563 36.219 1.00 94.56 233 ASN A CA 1
ATOM 1740 C C . ASN A 1 233 ? -27.645 14.585 35.186 1.00 94.56 233 ASN A C 1
ATOM 1742 O O . ASN A 1 233 ? -27.314 14.658 34.003 1.00 94.56 233 ASN A O 1
ATOM 1746 N N . ILE A 1 234 ? -28.571 13.731 35.621 1.00 95.00 234 ILE A N 1
ATOM 1747 C CA . ILE A 1 234 ? -29.375 12.888 34.734 1.00 95.00 234 ILE A CA 1
ATOM 1748 C C . ILE A 1 234 ? -30.716 13.590 34.513 1.00 95.00 234 ILE A C 1
ATOM 1750 O O . ILE A 1 234 ? -31.557 13.631 35.408 1.00 95.00 234 ILE A O 1
ATOM 1754 N N . HIS A 1 235 ? -30.935 14.139 33.319 1.00 95.31 235 HIS A N 1
ATOM 1755 C CA . HIS A 1 235 ? -32.263 14.590 32.903 1.00 95.31 235 HIS A CA 1
ATOM 1756 C C . HIS A 1 235 ? -32.961 13.430 32.193 1.00 95.31 235 HIS A C 1
ATOM 1758 O O . HIS A 1 235 ? -32.657 13.118 31.044 1.00 95.31 235 HIS A O 1
ATOM 1764 N N . ALA A 1 236 ? -33.904 12.793 32.881 1.00 94.56 236 ALA A N 1
ATOM 1765 C CA . ALA A 1 236 ? -34.713 11.715 32.330 1.00 94.56 236 ALA A CA 1
ATOM 1766 C C . ALA A 1 236 ? -36.188 12.126 32.268 1.00 94.56 236 ALA A C 1
ATOM 1768 O O . ALA A 1 236 ? -36.686 12.820 33.151 1.00 94.56 236 ALA A O 1
ATOM 1769 N N . ARG A 1 237 ? -36.901 11.664 31.234 1.00 95.31 237 ARG A N 1
ATOM 1770 C CA . ARG A 1 237 ? -38.363 11.808 31.142 1.00 95.31 237 ARG A CA 1
ATOM 1771 C C . ARG A 1 237 ? -39.089 10.905 32.145 1.00 95.31 237 ARG A C 1
ATOM 1773 O O . ARG A 1 237 ? -40.133 11.281 32.660 1.00 95.31 237 ARG A O 1
ATOM 1780 N N . GLU A 1 238 ? -38.546 9.716 32.387 1.00 95.06 238 GLU A N 1
ATOM 1781 C CA . GLU A 1 238 ? -39.050 8.721 33.331 1.00 95.06 238 GLU A CA 1
ATOM 1782 C C . GLU A 1 238 ? -37.880 7.829 33.767 1.00 95.06 238 GLU A C 1
ATOM 1784 O O . GLU A 1 238 ? -37.021 7.493 32.949 1.00 95.06 238 GLU A O 1
ATOM 1789 N N . VAL A 1 239 ? -37.857 7.436 35.041 1.00 93.69 239 VAL A N 1
ATOM 1790 C CA . VAL A 1 239 ? -36.952 6.411 35.574 1.00 93.69 239 VAL A CA 1
ATOM 1791 C C . VAL A 1 239 ? -37.821 5.292 36.131 1.00 93.69 239 VAL A C 1
ATOM 1793 O O . VAL A 1 239 ? -38.574 5.508 37.078 1.00 93.69 239 VAL A O 1
ATOM 1796 N N . LYS A 1 240 ? -37.730 4.099 35.540 1.00 90.88 240 LYS A N 1
ATOM 1797 C CA . LYS A 1 240 ? -38.388 2.892 36.052 1.00 90.88 240 LYS A CA 1
ATOM 1798 C C . LYS A 1 240 ? -37.366 2.062 36.804 1.00 90.88 240 LYS A C 1
ATOM 1800 O O . LYS A 1 240 ? -36.327 1.720 36.246 1.00 90.88 240 LYS A O 1
ATOM 1805 N N . VAL A 1 241 ? -37.673 1.744 38.054 1.00 89.88 241 VAL A N 1
ATOM 1806 C CA . VAL A 1 241 ? -36.852 0.875 38.896 1.00 89.88 241 VAL A CA 1
ATOM 1807 C C . VAL A 1 241 ? -37.615 -0.427 39.082 1.00 89.88 241 VAL A C 1
ATOM 1809 O O . VAL A 1 241 ? -38.746 -0.408 39.564 1.00 89.88 241 VAL A O 1
ATOM 1812 N N . ASP A 1 242 ? -37.007 -1.538 38.676 1.00 87.81 242 ASP A N 1
ATOM 1813 C CA . ASP A 1 242 ? -37.479 -2.879 39.008 1.00 87.81 242 ASP A CA 1
ATOM 1814 C C . ASP A 1 242 ? -36.642 -3.413 40.173 1.00 87.81 242 ASP A C 1
ATOM 1816 O O . ASP A 1 242 ? -35.426 -3.227 40.215 1.00 87.81 242 ASP A O 1
ATOM 1820 N N . LEU A 1 243 ? -37.309 -4.046 41.131 1.00 86.69 243 LEU A N 1
ATOM 1821 C CA . LEU A 1 243 ? -36.670 -4.674 42.285 1.00 86.69 243 LEU A CA 1
ATOM 1822 C C . LEU A 1 243 ? -36.390 -6.165 42.049 1.00 86.69 243 LEU A C 1
ATOM 1824 O O . LEU A 1 243 ? -35.803 -6.808 42.912 1.00 86.69 243 LEU A O 1
ATOM 1828 N N . ASN A 1 244 ? -36.793 -6.706 40.896 1.00 83.25 244 ASN A N 1
ATOM 1829 C CA . ASN A 1 244 ? -36.626 -8.114 40.528 1.00 83.25 244 ASN A CA 1
ATOM 1830 C C . ASN A 1 244 ? -35.378 -8.379 39.661 1.00 83.25 244 ASN A C 1
ATOM 1832 O O . ASN A 1 244 ? -35.367 -9.338 38.889 1.00 83.25 244 ASN A O 1
ATOM 1836 N N . GLY A 1 245 ? -34.373 -7.502 39.742 1.00 58.50 245 GLY A N 1
ATOM 1837 C CA . GLY A 1 245 ? -33.112 -7.620 38.999 1.00 58.50 245 GLY A CA 1
ATOM 1838 C C . GLY A 1 245 ? -32.182 -8.719 39.496 1.00 58.50 245 GLY A C 1
ATOM 1839 O O . GLY A 1 245 ? -32.296 -9.122 40.675 1.00 58.50 245 GLY A O 1
#

Solvent-accessible surface area (backbone atoms only — not comparable to full-atom values): 15647 Å² total; per-residue (Å²): 135,90,87,76,73,71,64,60,56,53,48,54,52,51,51,51,55,52,54,73,66,51,75,72,81,64,78,65,69,54,52,38,76,45,100,85,66,32,33,8,38,57,32,92,74,47,93,39,61,70,33,76,44,59,68,39,84,89,51,100,58,85,39,66,72,85,86,79,82,48,88,51,63,89,73,59,50,50,43,74,53,76,42,67,56,92,95,35,70,42,37,36,42,33,33,35,81,95,49,66,91,50,66,22,41,39,42,32,35,43,69,97,47,84,42,51,56,36,29,29,45,58,87,67,27,30,7,34,54,24,93,76,47,89,42,68,72,27,65,57,73,91,82,87,55,62,57,79,82,76,91,76,90,89,82,72,71,37,34,55,52,81,61,95,88,78,89,66,46,77,86,66,82,75,70,93,63,98,69,72,76,69,99,70,84,66,79,71,76,85,84,86,78,101,68,83,58,67,39,64,47,71,57,99,92,42,57,50,32,36,24,34,81,89,64,24,27,12,35,56,33,94,75,45,90,40,68,69,26,67,60,72,88,83,90,67,98,74,86,88,83,75,92,85,118

Radius of gyration: 36.63 Å; Cα contacts (8 Å, |Δi|>4): 370; chains: 1; bounding box: 86×43×123 Å

Foldseek 3Di:
DDDDPPPVVVVVVVVVVVVVVPDPPPPPQCWDCDPVAATERVDPDDPDNYHYDDFDPPDPDTDTDDDFFDPDDPFPGKDWDFDDDPNHTAWIWMANPPHGPQRKTFIWGCVVHTFTQWIQTSVGAIEGSDHDDPDNYHYDDDDADADQDDPDDDDAQDHDHPDPDDDYHDFDDFDPDDDTDDPDGDGADDDDDDAAFPHFDDDPHFTQWTQHPVCAIEGSDRDDPDNYDYPDDDDDPDDDDDPPD